Protein AF-A0A0D2Y5P4-F1 (afdb_monomer)

Secondary structure (DSSP, 8-state):
-------------TTT------SGGGTT--SSS----PPPTT-HHHHHHHHHHHHT--GGGGG--HHHHHHHHHHHHHTT-HHHHHHHHHHHTSTTGGGSSS--HHHHHHTT-HHHHHHHHHHHHHHT--HHHHHTT-SSTTHHHHHHHHHHHHHHHHTTT-------HHHHHH-SS-SSSPPTT-S-TTS---

Organism: Fusarium oxysporum (strain Fo5176) (NCBI:txid660025)

Sequence (194 aa):
METSQETECVTIIPDGDVVLVLGEAVRSFDGTEPVAIELPAEQPGAMIIALRALYGSDPECLTAEPRDIRDVSVLADKYDMVQRFRPMAAIWLGYPAATTSQPNHHAAYLFRIEKEFFEISKFFIRNDAPVLKYALGTPDEHLGPKLGMAIESVRLANFTNHVDIGLCLGFFSTAQDNFVERQPGCRFTTRHLW

Radius of gyration: 19.99 Å; Cα contacts (8 Å, |Δi|>4): 212; chains: 1; bounding box: 53×31×65 Å

Mean predicted aligned error: 11.69 Å

Solvent-accessible surface area (backbone atoms only — not comparable to full-atom values): 11843 Å² total; per-residue (Å²): 138,83,79,81,77,84,73,88,71,63,80,65,58,99,85,83,65,92,79,87,78,75,70,75,68,50,80,73,61,84,85,83,70,69,73,74,65,86,64,61,86,88,49,56,68,34,51,52,52,46,51,30,54,74,68,64,77,40,78,68,55,71,69,58,52,61,68,50,50,37,49,29,22,53,49,24,48,76,68,74,37,26,80,77,40,43,70,57,50,54,57,59,53,30,84,66,42,62,73,45,103,59,52,59,47,64,26,23,55,49,44,65,36,54,64,49,27,18,54,40,40,20,50,41,45,74,65,71,54,73,45,64,70,56,22,72,68,40,92,48,84,58,59,20,51,50,53,34,52,38,44,51,50,38,39,65,72,34,67,85,68,70,65,98,50,30,51,43,48,78,53,64,75,69,52,84,88,66,74,39,63,64,58,92,89,64,88,64,79,85,46,42,87,82

Nearest PDB structures (foldseek):
  8dwv-assembly1_E  TM=5.443E-01  e=2.644E+00  Homo sapiens

pLDDT: mean 73.42, std 18.48, range [28.62, 92.31]

Structure (mmCIF, N/CA/C/O backbone):
data_AF-A0A0D2Y5P4-F1
#
_entry.id   AF-A0A0D2Y5P4-F1
#
loop_
_atom_site.group_PDB
_atom_site.id
_atom_site.type_symbol
_atom_site.label_atom_id
_atom_site.label_alt_id
_atom_site.label_comp_id
_atom_site.label_asym_id
_atom_site.label_entity_id
_atom_site.label_seq_id
_atom_site.pdbx_PDB_ins_code
_atom_site.Cartn_x
_atom_site.Cartn_y
_atom_site.Cartn_z
_atom_site.occupancy
_atom_site.B_iso_or_equiv
_atom_site.auth_seq_id
_atom_site.auth_comp_id
_atom_site.auth_asym_id
_atom_site.auth_atom_id
_atom_site.pdbx_PDB_model_num
ATOM 1 N N . MET A 1 1 ? -0.759 -11.387 43.913 1.00 33.06 1 MET A N 1
ATOM 2 C CA . MET A 1 1 ? -0.453 -10.126 43.211 1.00 33.06 1 MET A CA 1
ATOM 3 C C . MET A 1 1 ? -1.012 -10.308 41.812 1.00 33.06 1 MET A C 1
ATOM 5 O O . MET A 1 1 ? -0.312 -10.784 40.933 1.00 33.06 1 MET A O 1
ATOM 9 N N . GLU A 1 2 ? -2.326 -10.135 41.686 1.00 29.69 2 GLU A N 1
ATOM 10 C CA . GLU A 1 2 ? -3.055 -10.322 40.431 1.00 29.69 2 GLU A CA 1
ATOM 11 C C . GLU A 1 2 ? -2.972 -9.017 39.647 1.00 29.69 2 GLU A C 1
ATOM 13 O O . GLU A 1 2 ? -3.378 -7.960 40.126 1.00 29.69 2 GLU A O 1
ATOM 18 N N . THR A 1 3 ? -2.358 -9.079 38.475 1.00 31.11 3 THR A N 1
ATOM 19 C CA . THR A 1 3 ? -2.313 -7.981 37.516 1.00 31.11 3 THR A CA 1
ATOM 20 C C . THR A 1 3 ? -3.625 -7.975 36.740 1.00 31.11 3 THR A C 1
ATOM 22 O O . THR A 1 3 ? -3.806 -8.808 35.853 1.00 31.11 3 THR A O 1
ATOM 25 N N . SER A 1 4 ? -4.539 -7.059 37.077 1.00 31.69 4 SER A N 1
ATOM 26 C CA . SER A 1 4 ? -5.688 -6.734 36.225 1.00 31.69 4 SER A CA 1
ATOM 27 C C . SER A 1 4 ? -5.180 -6.201 34.888 1.00 31.69 4 SER A C 1
ATOM 29 O O . SER A 1 4 ? -4.581 -5.130 34.836 1.00 31.69 4 SER A O 1
ATOM 31 N N . GLN A 1 5 ? -5.413 -6.952 33.812 1.00 31.53 5 GLN A N 1
ATOM 32 C CA . GLN A 1 5 ? -5.408 -6.402 32.461 1.00 31.53 5 GLN A CA 1
ATOM 33 C C . GLN A 1 5 ? -6.684 -5.575 32.303 1.00 31.53 5 GLN A C 1
ATOM 35 O O . GLN A 1 5 ? -7.783 -6.127 32.272 1.00 31.53 5 GLN A O 1
ATOM 40 N N . GLU A 1 6 ? -6.536 -4.254 32.239 1.00 28.62 6 GLU A N 1
ATOM 41 C CA . GLU A 1 6 ? -7.610 -3.354 31.829 1.00 28.62 6 GLU A CA 1
ATOM 42 C C . GLU A 1 6 ? -8.024 -3.714 30.399 1.00 28.62 6 GLU A C 1
ATOM 44 O O . GLU A 1 6 ? -7.279 -3.534 29.437 1.00 28.62 6 GLU A O 1
ATOM 49 N N . THR A 1 7 ? -9.206 -4.304 30.273 1.00 30.92 7 THR A N 1
ATOM 50 C CA . THR A 1 7 ? -9.893 -4.508 29.001 1.00 30.92 7 THR A CA 1
ATOM 51 C C . THR A 1 7 ? -10.576 -3.184 28.676 1.00 30.92 7 THR A C 1
ATOM 53 O O . THR A 1 7 ? -11.532 -2.806 29.351 1.00 30.92 7 THR A O 1
ATOM 56 N N . GLU A 1 8 ? -10.065 -2.437 27.695 1.00 34.03 8 GLU A N 1
ATOM 57 C CA . GLU A 1 8 ? -10.730 -1.223 27.203 1.00 34.03 8 GLU A CA 1
ATOM 58 C C . GLU A 1 8 ? -12.070 -1.616 26.562 1.00 34.03 8 GLU A C 1
ATOM 60 O O . GLU A 1 8 ? -12.143 -2.047 25.412 1.00 34.03 8 GLU A O 1
ATOM 65 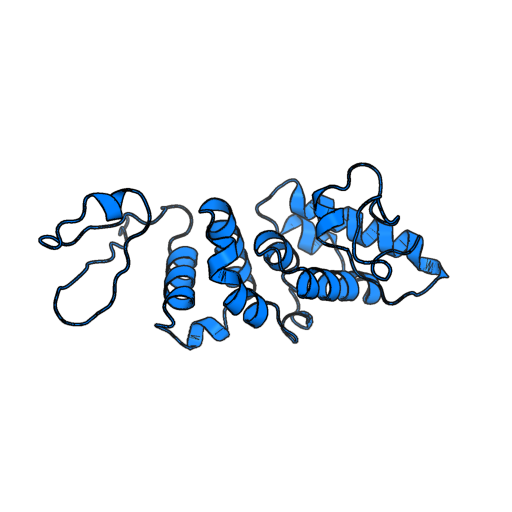N N . CYS A 1 9 ? -13.139 -1.522 27.352 1.00 33.66 9 CYS A N 1
ATOM 66 C CA . CYS A 1 9 ? -14.508 -1.781 26.935 1.00 33.66 9 CYS A CA 1
ATOM 67 C C . CYS A 1 9 ? -15.150 -0.465 26.479 1.00 33.66 9 CYS A C 1
ATOM 69 O O . CYS A 1 9 ? -15.216 0.502 27.241 1.00 33.66 9 CYS A O 1
ATOM 71 N N . VAL A 1 10 ? -15.632 -0.411 25.236 1.00 40.50 10 VAL A N 1
ATOM 72 C CA . VAL A 1 10 ? -16.361 0.756 24.722 1.00 40.50 10 VAL A CA 1
ATOM 73 C C . VAL A 1 10 ? -17.813 0.657 25.189 1.00 40.50 10 VAL A C 1
ATOM 75 O O . VAL A 1 10 ? -18.543 -0.242 24.780 1.00 40.50 10 VAL A O 1
ATOM 78 N N . THR A 1 11 ? -18.226 1.573 26.068 1.00 36.94 11 THR A N 1
ATOM 79 C CA . THR A 1 11 ? -19.591 1.624 26.621 1.00 36.94 11 THR A CA 1
ATOM 80 C C . THR A 1 11 ? -20.468 2.558 25.786 1.00 36.94 11 THR A C 1
ATOM 82 O O . THR A 1 11 ? -20.084 3.696 25.532 1.00 36.94 11 THR A O 1
ATOM 85 N N . ILE A 1 12 ? -21.651 2.091 25.376 1.00 50.59 12 ILE A N 1
ATOM 86 C CA . ILE A 1 12 ? -22.634 2.867 24.601 1.00 50.59 12 ILE A CA 1
ATOM 87 C C . ILE A 1 12 ? -23.630 3.515 25.574 1.00 50.59 12 ILE A C 1
ATOM 89 O O . ILE A 1 12 ? -24.266 2.802 26.350 1.00 50.59 12 ILE A O 1
ATOM 93 N N . ILE A 1 13 ? -23.784 4.843 25.539 1.00 34.16 13 ILE A N 1
ATOM 94 C CA . ILE A 1 13 ? -24.765 5.583 26.355 1.00 34.16 13 ILE A CA 1
ATOM 95 C C . ILE A 1 13 ? -25.854 6.156 25.429 1.00 34.16 13 ILE A C 1
ATOM 97 O O . ILE A 1 13 ? -25.504 6.698 24.381 1.00 34.16 13 ILE A O 1
ATOM 101 N N . PRO A 1 14 ? -27.155 6.092 25.780 1.00 34.41 14 PRO A N 1
ATOM 102 C CA . PRO A 1 14 ? -28.239 6.461 24.861 1.00 34.41 14 PRO A CA 1
ATOM 103 C C . PRO A 1 14 ? -28.388 7.956 24.513 1.00 34.41 14 PRO A C 1
ATOM 105 O O . PRO A 1 14 ? -29.263 8.275 23.718 1.00 34.41 14 PRO A O 1
ATOM 108 N N . ASP A 1 15 ? -27.569 8.869 25.047 1.00 34.66 15 ASP A N 1
ATOM 109 C CA . ASP A 1 15 ? -27.808 10.325 24.963 1.00 34.66 15 ASP A CA 1
ATOM 110 C C . ASP A 1 15 ? -26.642 11.131 24.351 1.00 34.66 15 ASP A C 1
ATOM 112 O O . ASP A 1 15 ? -26.205 12.143 24.897 1.00 34.66 15 ASP A O 1
ATOM 116 N N . GLY A 1 16 ? -26.178 10.737 23.158 1.00 33.38 16 GLY A N 1
ATOM 117 C CA . GLY A 1 16 ? -25.541 11.702 22.245 1.00 33.38 16 GLY A CA 1
ATOM 118 C C . GLY A 1 16 ? -24.162 11.376 21.678 1.00 33.38 16 GLY A C 1
ATOM 119 O O . GLY A 1 16 ? -23.671 12.189 20.903 1.00 33.38 16 GLY A O 1
ATOM 120 N N . ASP A 1 17 ? -23.582 10.207 21.952 1.00 33.81 17 ASP A N 1
ATOM 121 C CA . ASP A 1 17 ? -22.320 9.787 21.330 1.00 33.81 17 ASP A CA 1
ATOM 122 C C . ASP A 1 17 ? -22.484 8.492 20.521 1.00 33.81 17 ASP A C 1
ATOM 124 O O . ASP A 1 17 ? -23.100 7.514 20.945 1.00 33.81 17 ASP A O 1
ATOM 128 N N . VAL A 1 18 ? -21.962 8.520 19.295 1.00 35.53 18 VAL A N 1
ATOM 129 C CA . VAL A 1 18 ? -22.103 7.471 18.277 1.00 35.53 18 VAL A CA 1
ATOM 130 C C . VAL A 1 18 ? -21.301 6.224 18.656 1.00 35.53 18 VAL A C 1
ATOM 132 O O . VAL A 1 18 ? -20.085 6.301 18.803 1.00 35.53 18 VAL A O 1
ATOM 135 N N . VAL A 1 19 ? -21.945 5.049 18.660 1.00 37.72 19 VAL A N 1
ATOM 136 C CA . VAL A 1 19 ? -21.257 3.751 18.520 1.00 37.72 19 VAL A CA 1
ATOM 137 C C . VAL A 1 19 ? -21.988 2.887 17.494 1.00 37.72 19 VAL A C 1
ATOM 139 O O . VAL A 1 19 ? -23.193 2.656 17.591 1.00 37.72 19 VAL A O 1
ATOM 142 N N . LEU A 1 20 ? -21.246 2.429 16.482 1.00 43.84 20 LEU A N 1
ATOM 143 C CA . LEU A 1 20 ? -21.743 1.582 15.401 1.00 43.84 20 LEU A CA 1
ATOM 144 C C . LEU A 1 20 ? -21.392 0.109 15.600 1.00 43.84 20 LEU A C 1
ATOM 146 O O . LEU A 1 20 ? -20.279 -0.257 15.968 1.00 43.84 20 LEU A O 1
ATOM 150 N N . VAL A 1 21 ? -22.378 -0.718 15.264 1.00 40.25 21 VAL A N 1
ATOM 151 C CA . VAL A 1 21 ? -22.398 -2.172 15.398 1.00 40.25 21 VAL A CA 1
ATOM 152 C C . VAL A 1 21 ? -21.899 -2.821 14.090 1.00 40.25 21 VAL A C 1
ATOM 154 O O . VAL A 1 21 ? -22.312 -2.424 12.997 1.00 40.25 21 VAL A O 1
ATOM 157 N N . LEU A 1 22 ? -21.010 -3.819 14.178 1.00 36.28 22 LEU A N 1
ATOM 158 C CA . LEU A 1 22 ? -20.466 -4.586 13.041 1.00 36.28 22 LEU A CA 1
ATOM 159 C C . LEU A 1 22 ? -20.833 -6.080 13.161 1.00 36.28 22 LEU A C 1
ATOM 161 O O . LEU A 1 22 ? -20.706 -6.669 14.229 1.00 36.28 22 LEU A O 1
ATOM 165 N N . GLY A 1 23 ? -21.242 -6.708 12.049 1.00 44.50 23 GLY A N 1
ATOM 166 C CA . GLY A 1 23 ? -21.428 -8.167 11.936 1.00 44.50 23 GLY A CA 1
ATOM 167 C C . GLY A 1 23 ? -22.842 -8.702 12.224 1.00 44.50 23 GLY A C 1
ATOM 168 O O . GLY A 1 23 ? -23.829 -7.969 12.170 1.00 44.50 23 GLY A O 1
ATOM 169 N N . GLU A 1 24 ? -22.953 -10.011 12.494 1.00 37.91 24 GLU A N 1
ATOM 170 C CA . GLU A 1 24 ? -24.225 -10.690 12.823 1.00 37.91 24 GLU A CA 1
ATOM 171 C C . GLU A 1 24 ? -24.885 -10.154 14.102 1.00 37.91 24 GLU A C 1
ATOM 173 O O . GLU A 1 24 ? -26.110 -10.175 14.191 1.00 37.91 24 GLU A O 1
ATOM 178 N N . ALA A 1 25 ? -24.107 -9.576 15.023 1.00 43.56 25 ALA A N 1
ATOM 179 C CA . ALA A 1 25 ? -24.603 -8.937 16.244 1.00 43.56 25 ALA A CA 1
ATOM 180 C C . ALA A 1 25 ? -25.539 -7.737 15.974 1.00 43.56 25 ALA A C 1
ATOM 182 O O . ALA A 1 25 ? -26.402 -7.435 16.792 1.00 43.56 25 ALA A O 1
ATOM 183 N N . VAL A 1 26 ? -25.438 -7.095 14.798 1.00 44.38 26 VAL A N 1
ATOM 184 C CA . VAL A 1 26 ? -26.388 -6.056 14.341 1.00 44.38 26 VAL A CA 1
ATOM 185 C C . VAL A 1 26 ? -27.775 -6.645 14.095 1.00 44.38 26 VAL A C 1
ATOM 187 O O . VAL A 1 26 ? -28.785 -5.989 14.328 1.00 44.38 26 VAL A O 1
ATOM 190 N N . ARG A 1 27 ? -27.846 -7.878 13.576 1.00 43.62 27 ARG A N 1
ATOM 191 C CA . ARG A 1 27 ? -29.107 -8.462 13.094 1.00 43.62 27 ARG A CA 1
ATOM 192 C C . ARG A 1 27 ? -30.048 -8.856 14.230 1.00 43.62 27 ARG A C 1
ATOM 194 O O . ARG A 1 27 ? -31.231 -9.052 13.974 1.00 43.62 27 ARG A O 1
ATOM 201 N N . SER A 1 28 ? -29.530 -8.961 15.449 1.00 47.88 28 SER A N 1
ATOM 202 C CA . SER A 1 28 ? -30.272 -9.318 16.658 1.00 47.88 28 SER A CA 1
ATOM 203 C C . SER A 1 28 ? -30.428 -8.158 17.647 1.00 47.88 28 SER A C 1
ATOM 205 O O . SER A 1 28 ? -30.914 -8.388 18.748 1.00 47.88 28 SER A O 1
ATOM 207 N N . PHE A 1 29 ? -29.996 -6.939 17.299 1.00 56.75 29 PHE A N 1
ATOM 208 C CA . PHE A 1 29 ? -30.040 -5.797 18.210 1.00 56.75 29 PHE A CA 1
ATOM 209 C C . PHE A 1 29 ? -31.429 -5.141 18.226 1.00 56.75 29 PHE A C 1
ATOM 211 O O . PHE A 1 29 ? -31.896 -4.666 17.192 1.00 56.75 29 PHE A O 1
ATOM 218 N N . ASP A 1 30 ? -32.081 -5.101 19.392 1.00 59.94 30 ASP A N 1
ATOM 219 C CA . ASP A 1 30 ? -33.432 -4.542 19.573 1.00 59.94 30 ASP A CA 1
ATOM 220 C C . ASP A 1 30 ? -33.451 -3.106 20.136 1.00 59.94 30 ASP A C 1
ATOM 222 O O . ASP A 1 30 ? -34.521 -2.518 20.295 1.00 59.94 30 ASP A O 1
ATOM 226 N N . GLY A 1 31 ? -32.275 -2.521 20.395 1.00 57.25 31 GLY A N 1
ATOM 227 C CA . GLY A 1 31 ? -32.132 -1.138 20.847 1.00 57.25 31 GLY A CA 1
ATOM 228 C C . GLY A 1 31 ? -32.323 -0.905 22.347 1.00 57.25 31 GLY A C 1
ATOM 229 O O . GLY A 1 31 ? -32.330 0.255 22.752 1.00 57.25 31 GLY A O 1
ATOM 230 N N . THR A 1 32 ? -32.486 -1.949 23.169 1.00 56.88 32 THR A N 1
ATOM 231 C CA . THR A 1 32 ? -32.839 -1.779 24.593 1.00 56.88 32 THR A CA 1
ATOM 232 C C . THR A 1 32 ? -31.670 -1.821 25.578 1.00 56.88 32 THR A C 1
ATOM 234 O O . THR A 1 32 ? -31.768 -1.199 26.635 1.00 56.88 32 THR A O 1
ATOM 237 N N . GLU A 1 33 ? -30.544 -2.455 25.236 1.00 51.34 33 GLU A N 1
ATOM 238 C CA . GLU A 1 33 ? -29.367 -2.538 26.117 1.00 51.34 33 GLU A CA 1
ATOM 239 C C . GLU A 1 33 ? -28.050 -2.204 25.394 1.00 51.34 33 GLU A C 1
ATOM 241 O O . GLU A 1 33 ? -27.922 -2.464 24.201 1.00 51.34 33 GLU A O 1
ATOM 246 N N . PRO A 1 34 ? -27.035 -1.636 26.072 1.00 51.34 34 PRO A N 1
ATOM 247 C CA . PRO A 1 34 ? -25.720 -1.426 25.473 1.00 51.34 34 PRO A CA 1
ATOM 248 C C . PRO A 1 34 ? -25.088 -2.760 25.052 1.00 51.34 34 PRO A C 1
ATOM 250 O O . PRO A 1 34 ? -24.862 -3.638 25.883 1.00 51.34 34 PRO A O 1
ATOM 253 N N . VAL A 1 35 ? -24.745 -2.907 23.770 1.00 56.41 35 VAL A N 1
ATOM 254 C CA . VAL A 1 35 ? -23.952 -4.053 23.301 1.00 56.41 35 VAL A CA 1
ATOM 255 C C . VAL A 1 35 ? -22.478 -3.726 23.475 1.00 56.41 35 VAL A C 1
ATOM 257 O O . VAL A 1 35 ? -21.935 -2.875 22.772 1.00 56.41 35 VAL A O 1
ATOM 260 N N . ALA A 1 36 ? -21.825 -4.424 24.400 1.00 54.56 36 ALA A N 1
ATOM 261 C CA . ALA A 1 36 ? -20.374 -4.436 24.479 1.00 54.56 36 ALA A CA 1
ATOM 262 C C . ALA A 1 36 ? -19.826 -5.257 23.304 1.00 54.56 36 ALA A C 1
ATOM 264 O O . ALA A 1 36 ? -20.102 -6.451 23.180 1.00 54.56 36 ALA A O 1
ATOM 265 N N . ILE A 1 37 ? -19.067 -4.607 22.423 1.00 55.72 37 ILE A N 1
ATOM 266 C CA . ILE A 1 37 ? -18.317 -5.287 21.368 1.00 55.72 37 ILE A CA 1
ATOM 267 C C . ILE A 1 37 ? -16.897 -5.461 21.887 1.00 55.72 37 ILE A C 1
ATOM 269 O O . ILE A 1 37 ? -16.182 -4.479 22.089 1.00 55.72 37 ILE A O 1
ATOM 273 N N . GLU A 1 38 ? -16.489 -6.708 22.105 1.00 57.41 38 GLU A N 1
ATOM 274 C CA . GLU A 1 38 ? -15.105 -7.004 22.455 1.00 57.41 38 GLU A CA 1
ATOM 275 C C . GLU A 1 38 ? -14.202 -6.683 21.265 1.00 57.41 38 GLU A C 1
ATOM 277 O O . GLU A 1 38 ? -14.359 -7.222 20.164 1.00 57.41 38 GLU A O 1
ATOM 282 N N . LEU A 1 39 ? -13.254 -5.770 21.480 1.00 60.88 39 LEU A N 1
ATOM 283 C CA . LEU A 1 39 ? -12.242 -5.488 20.479 1.00 60.88 39 LEU A CA 1
ATOM 284 C C . LEU A 1 39 ? -11.234 -6.644 20.425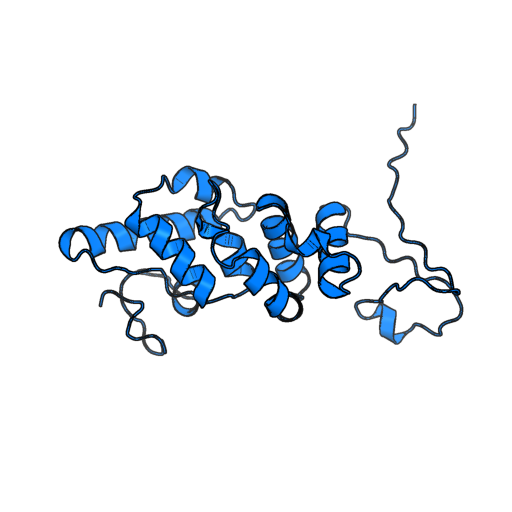 1.00 60.88 39 LEU A C 1
ATOM 286 O O . LEU A 1 39 ? -10.946 -7.270 21.448 1.00 60.88 39 LEU A O 1
ATOM 290 N N . PRO A 1 40 ? -10.644 -6.923 19.253 1.00 61.53 40 PRO A N 1
ATOM 291 C CA . PRO A 1 40 ? -9.623 -7.952 19.140 1.00 61.53 40 PRO A CA 1
ATOM 292 C C . PRO A 1 40 ? -8.434 -7.612 20.045 1.00 61.53 40 PRO A C 1
ATOM 294 O O . PRO A 1 40 ? -7.791 -6.577 19.856 1.00 61.53 40 PRO A O 1
ATOM 297 N N . ALA A 1 41 ? -8.111 -8.505 20.986 1.00 59.06 41 ALA A N 1
ATOM 298 C CA . ALA A 1 41 ? -7.056 -8.298 21.985 1.00 59.06 41 ALA A CA 1
ATOM 299 C C . ALA A 1 41 ? -5.668 -8.002 21.381 1.00 59.06 41 ALA A C 1
ATOM 301 O O . ALA A 1 41 ? -4.804 -7.435 22.044 1.00 59.06 41 ALA A O 1
ATOM 302 N N . GLU A 1 42 ? -5.446 -8.380 20.121 1.00 62.47 42 GLU A N 1
ATOM 303 C CA . GLU A 1 42 ? -4.153 -8.267 19.447 1.00 62.47 42 GLU A CA 1
ATOM 304 C C . GLU A 1 42 ? -3.768 -6.818 19.095 1.00 62.47 42 GLU A C 1
ATOM 306 O O . GLU A 1 42 ? -2.579 -6.504 19.106 1.00 62.47 42 GLU A O 1
ATOM 311 N N . GLN A 1 43 ? -4.728 -5.939 18.756 1.00 68.94 43 GLN A N 1
ATOM 312 C CA . GLN A 1 43 ? -4.440 -4.575 18.265 1.00 68.94 43 GLN A CA 1
ATOM 313 C C . GLN A 1 43 ? -5.556 -3.552 18.591 1.00 68.94 43 GLN A C 1
ATOM 315 O O . GLN A 1 43 ? -6.177 -3.001 17.673 1.00 68.94 43 GLN A O 1
ATOM 320 N N . PRO A 1 44 ? -5.814 -3.244 19.877 1.00 73.00 44 PRO A N 1
ATOM 321 C CA . PRO A 1 44 ? -6.866 -2.298 20.267 1.00 73.00 44 PRO A CA 1
ATOM 322 C C . PRO A 1 44 ? -6.645 -0.891 19.685 1.00 73.00 44 PRO A C 1
ATOM 324 O O . PRO A 1 44 ? -7.578 -0.289 19.157 1.00 73.00 44 PRO A O 1
ATOM 327 N N . GLY A 1 45 ? -5.400 -0.400 19.660 1.00 80.62 45 GLY A N 1
ATOM 328 C CA . GLY A 1 45 ? -5.074 0.922 19.107 1.00 80.62 45 GLY A CA 1
ATOM 329 C C . GLY A 1 45 ? -5.408 1.067 17.617 1.00 80.62 45 GLY A C 1
ATOM 330 O O . GLY A 1 45 ? -6.030 2.049 17.216 1.00 80.62 45 GLY A O 1
ATOM 331 N N . ALA A 1 46 ? -5.080 0.062 16.798 1.00 82.75 46 ALA A N 1
ATOM 332 C CA . ALA A 1 46 ? -5.412 0.075 15.372 1.00 82.75 46 ALA A CA 1
ATOM 333 C C . ALA A 1 46 ? -6.930 0.073 15.147 1.00 82.75 46 ALA A C 1
ATOM 335 O O . ALA A 1 46 ? -7.423 0.750 14.248 1.00 82.75 46 ALA A O 1
ATOM 336 N N . MET A 1 47 ? -7.685 -0.643 15.986 1.00 82.88 47 MET A N 1
ATOM 337 C CA . MET A 1 47 ? -9.145 -0.655 15.917 1.00 82.88 47 MET A CA 1
ATOM 338 C C . MET A 1 47 ? -9.747 0.709 16.269 1.00 82.88 47 MET A C 1
ATOM 340 O O . MET A 1 47 ? -10.655 1.174 15.586 1.00 82.88 47 MET A O 1
ATOM 344 N N . ILE A 1 48 ? -9.217 1.391 17.285 1.00 82.12 48 ILE A N 1
ATOM 345 C CA . ILE A 1 48 ? -9.666 2.741 17.649 1.00 82.12 48 ILE A CA 1
ATOM 346 C C . ILE A 1 48 ? -9.438 3.712 16.485 1.00 82.12 48 ILE A C 1
ATOM 348 O O . ILE A 1 48 ? -10.361 4.428 16.095 1.00 82.12 48 ILE A O 1
ATOM 352 N N . ILE A 1 49 ? -8.245 3.704 15.883 1.00 84.12 49 ILE A N 1
ATOM 353 C CA . ILE A 1 49 ? -7.926 4.559 14.728 1.00 84.12 49 ILE A CA 1
ATOM 354 C C . ILE A 1 49 ? -8.833 4.214 13.541 1.00 84.12 49 ILE A C 1
ATOM 356 O O . ILE A 1 49 ? -9.373 5.110 12.894 1.00 84.12 49 ILE A O 1
ATOM 360 N N . ALA A 1 50 ? -9.061 2.924 13.288 1.00 85.50 50 ALA A N 1
ATOM 361 C CA . ALA A 1 50 ? -9.966 2.446 12.250 1.00 85.50 50 ALA A CA 1
ATOM 362 C C . ALA A 1 50 ? -11.392 3.001 12.432 1.00 85.50 50 ALA A C 1
ATOM 364 O O . ALA A 1 50 ? -11.971 3.542 11.489 1.00 85.50 50 ALA A O 1
ATOM 365 N N . LEU A 1 51 ? -11.947 2.915 13.642 1.00 82.00 51 LEU A N 1
ATOM 366 C CA . LEU A 1 51 ? -13.287 3.416 13.953 1.00 82.00 51 LEU A CA 1
ATOM 367 C C . LEU A 1 51 ? -13.370 4.937 13.803 1.00 82.00 51 LEU A C 1
ATOM 369 O O . LEU A 1 51 ? -14.272 5.438 13.129 1.00 82.00 51 LEU A O 1
ATOM 373 N N . ARG A 1 52 ? -12.403 5.671 14.361 1.00 83.38 52 ARG A N 1
ATOM 374 C CA . ARG A 1 52 ? -12.360 7.135 14.253 1.00 83.38 52 ARG A CA 1
ATOM 375 C C . ARG A 1 52 ? -12.278 7.602 12.801 1.00 83.38 52 ARG A C 1
ATOM 377 O O . ARG A 1 52 ? -13.003 8.512 12.401 1.00 83.38 52 ARG A O 1
ATOM 384 N N . ALA A 1 53 ? -11.455 6.932 11.998 1.00 83.12 53 ALA A N 1
ATOM 385 C CA . ALA A 1 53 ? -11.299 7.217 10.580 1.00 83.12 53 ALA A CA 1
ATOM 386 C C . ALA A 1 53 ? -12.573 6.936 9.766 1.00 83.12 53 ALA A C 1
ATOM 388 O O . ALA A 1 53 ? -12.914 7.716 8.878 1.00 83.12 53 ALA A O 1
ATOM 389 N N . LEU A 1 54 ? -13.288 5.842 10.055 1.00 81.88 54 LEU A N 1
ATOM 390 C CA . LEU A 1 54 ? -14.515 5.476 9.337 1.00 81.88 54 LEU A CA 1
ATOM 391 C C . LEU A 1 54 ? -15.693 6.394 9.655 1.00 81.88 54 LEU A C 1
ATOM 393 O O . LEU A 1 54 ? -16.496 6.683 8.769 1.00 81.88 54 LEU A O 1
ATOM 397 N N . TYR A 1 55 ? -15.804 6.830 10.907 1.00 79.00 55 TYR A N 1
ATOM 398 C CA . TYR A 1 55 ? -16.933 7.637 11.366 1.00 79.00 55 TYR A CA 1
ATOM 399 C C . TYR A 1 55 ? -16.642 9.135 11.391 1.00 79.00 55 TYR A C 1
ATOM 401 O O . TYR A 1 55 ? -17.533 9.920 11.702 1.00 79.00 55 TYR A O 1
ATOM 409 N N . GLY A 1 56 ? -15.424 9.539 11.017 1.00 69.00 56 GLY A N 1
ATOM 410 C CA . GLY A 1 56 ? -15.027 10.943 10.949 1.00 69.00 56 GLY A CA 1
ATOM 411 C C . GLY A 1 56 ? -15.120 11.649 12.299 1.00 69.00 56 GLY A C 1
ATOM 412 O O . GLY A 1 56 ? -15.280 12.866 12.340 1.00 69.00 56 GLY A O 1
ATOM 413 N N . SER A 1 57 ? -15.051 10.892 13.396 1.00 64.00 57 SER A N 1
ATOM 414 C CA . SER A 1 57 ? -15.201 11.425 14.751 1.00 64.00 57 SER A CA 1
ATOM 415 C C . SER A 1 57 ? -13.968 12.205 15.210 1.00 64.00 57 SER A C 1
ATOM 417 O O . SER A 1 57 ? -14.015 12.848 16.252 1.00 64.00 57 SER A O 1
ATOM 419 N N . ASP A 1 58 ? -12.864 12.125 14.461 1.00 69.88 58 ASP A N 1
ATOM 420 C CA . ASP A 1 58 ? -11.583 12.721 14.824 1.00 69.88 58 ASP A CA 1
ATOM 421 C C . ASP A 1 58 ? -10.800 13.196 13.577 1.00 69.88 58 ASP A C 1
ATOM 423 O O . ASP A 1 58 ? -10.332 12.366 12.787 1.00 69.88 58 ASP A O 1
ATOM 427 N N . PRO A 1 59 ? -10.632 14.518 13.377 1.00 69.62 59 PRO A N 1
ATOM 428 C CA . PRO A 1 59 ? -9.807 15.074 12.304 1.00 69.62 59 PRO A CA 1
ATOM 429 C C . PRO A 1 59 ? -8.330 14.660 12.371 1.00 69.62 59 PRO A C 1
ATOM 431 O O . PRO A 1 59 ? -7.673 14.629 11.329 1.00 69.62 59 PRO A O 1
ATOM 434 N N . GLU A 1 60 ? -7.802 14.312 13.551 1.00 72.38 60 GLU A N 1
ATOM 435 C CA . GLU A 1 60 ? -6.407 13.874 13.722 1.00 72.38 60 GLU A CA 1
ATOM 436 C C . GLU A 1 60 ? -6.129 12.551 13.002 1.00 72.38 60 GLU A C 1
ATOM 438 O O . GLU A 1 60 ? -4.992 12.262 12.624 1.00 72.38 60 GLU A O 1
ATOM 443 N N . CYS A 1 61 ? -7.177 11.777 12.698 1.00 73.25 61 CYS A N 1
ATOM 444 C CA . CYS A 1 61 ? -7.042 10.573 11.890 1.00 73.25 61 CYS A CA 1
ATOM 445 C C . CYS A 1 61 ? -6.502 10.861 10.491 1.00 73.25 61 CYS A C 1
ATOM 447 O O . CYS A 1 61 ? -5.944 9.956 9.888 1.00 73.25 61 CYS A O 1
ATOM 449 N N . LEU A 1 62 ? -6.601 12.086 9.964 1.00 74.62 62 LEU A N 1
ATOM 450 C CA . LEU A 1 62 ? -6.019 12.444 8.664 1.00 74.62 62 LEU A CA 1
ATOM 451 C C . LEU A 1 62 ? -4.483 12.436 8.673 1.00 74.62 62 LEU A C 1
ATOM 453 O O . LEU A 1 62 ? -3.869 12.294 7.617 1.00 74.62 62 LEU A O 1
ATOM 457 N N . THR A 1 63 ? -3.868 12.568 9.848 1.00 76.75 63 THR A N 1
ATOM 458 C CA . THR A 1 63 ? -2.414 12.651 10.041 1.00 76.75 63 THR A CA 1
ATOM 459 C C . THR A 1 63 ? -1.848 11.420 10.746 1.00 76.75 63 THR A C 1
ATOM 461 O O . THR A 1 63 ? -0.837 11.521 11.433 1.00 76.75 63 THR A O 1
ATOM 464 N N . ALA A 1 64 ? -2.502 10.263 10.594 1.00 80.62 64 ALA A N 1
ATOM 465 C CA . ALA A 1 64 ? -2.050 9.007 11.184 1.00 80.62 64 ALA A CA 1
ATOM 466 C C . ALA A 1 64 ? -0.593 8.687 10.801 1.00 80.62 64 ALA A C 1
ATOM 468 O O . ALA A 1 64 ? -0.176 8.867 9.652 1.00 80.62 64 ALA A O 1
ATOM 469 N N . GLU A 1 65 ? 0.178 8.184 11.764 1.00 83.00 65 GLU A N 1
ATOM 470 C CA . GLU A 1 65 ? 1.575 7.822 11.542 1.00 83.00 65 GLU A CA 1
ATOM 471 C C . GLU A 1 65 ? 1.685 6.616 10.593 1.00 83.00 65 GLU A C 1
ATOM 473 O O . GLU A 1 65 ? 0.788 5.764 10.548 1.00 83.00 65 GLU A O 1
ATOM 478 N N . PRO A 1 66 ? 2.804 6.454 9.861 1.00 81.25 66 PRO A N 1
ATOM 479 C CA . PRO A 1 66 ? 2.968 5.338 8.937 1.00 81.25 66 PRO A CA 1
ATOM 480 C C . PRO A 1 66 ? 2.741 3.963 9.581 1.00 81.25 66 PRO A C 1
ATOM 482 O O . PRO A 1 66 ? 2.136 3.079 8.972 1.00 81.25 66 PRO A O 1
ATOM 48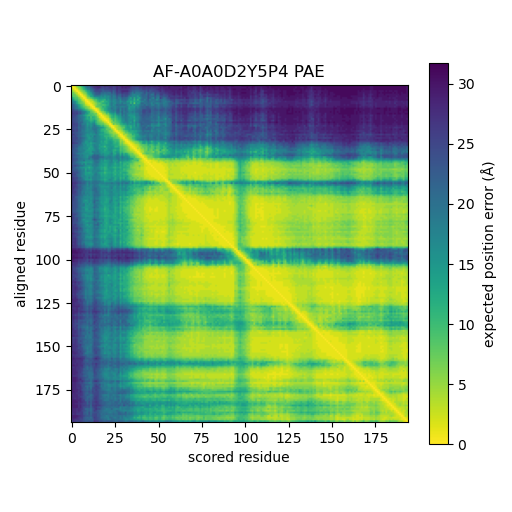5 N N . ARG A 1 67 ? 3.178 3.787 10.830 1.00 81.69 67 ARG A N 1
ATOM 486 C CA . ARG A 1 67 ? 2.950 2.550 11.581 1.00 81.69 67 ARG A CA 1
ATOM 487 C C . ARG A 1 67 ? 1.458 2.276 11.782 1.00 81.69 67 ARG A C 1
ATOM 489 O O . ARG A 1 67 ? 1.019 1.158 11.529 1.00 81.69 67 ARG A O 1
ATOM 496 N N . ASP A 1 68 ? 0.697 3.291 12.170 1.00 85.12 68 ASP A N 1
ATOM 497 C CA . ASP A 1 68 ? -0.734 3.168 12.434 1.00 85.12 68 ASP A CA 1
ATOM 498 C C . ASP A 1 68 ? -1.505 2.876 11.150 1.00 85.12 68 ASP A C 1
ATOM 500 O O . ASP A 1 68 ? -2.335 1.974 11.116 1.00 85.12 68 ASP A O 1
ATOM 504 N N . ILE A 1 69 ? -1.162 3.556 10.051 1.00 87.69 69 ILE A N 1
ATOM 505 C CA . ILE A 1 69 ? -1.741 3.292 8.726 1.00 87.69 69 ILE A CA 1
ATOM 506 C C . ILE A 1 69 ? -1.519 1.827 8.322 1.00 87.69 69 ILE A C 1
ATOM 508 O O . ILE A 1 69 ? -2.422 1.181 7.784 1.00 87.69 69 ILE A O 1
ATOM 512 N N . ARG A 1 70 ? -0.322 1.283 8.577 1.00 86.00 70 ARG A N 1
ATOM 513 C CA . ARG A 1 70 ? -0.015 -0.126 8.306 1.00 86.00 70 ARG A CA 1
ATOM 514 C C . ARG A 1 70 ? -0.856 -1.049 9.184 1.00 86.00 70 ARG A C 1
ATOM 516 O O . ARG A 1 70 ? -1.457 -1.980 8.653 1.00 86.00 70 ARG A O 1
ATOM 523 N N . ASP A 1 71 ? -0.921 -0.802 10.484 1.00 86.31 71 ASP A N 1
ATOM 524 C CA . ASP A 1 71 ? -1.637 -1.674 11.417 1.00 86.31 71 ASP A CA 1
ATOM 525 C C . ASP A 1 71 ? -3.161 -1.645 11.128 1.00 86.31 71 ASP A C 1
ATOM 527 O O . ASP A 1 71 ? -3.797 -2.696 11.025 1.00 86.31 71 ASP A O 1
ATOM 531 N N . VAL A 1 72 ? -3.726 -0.472 10.805 1.00 88.56 72 VAL A N 1
ATOM 532 C CA . VAL A 1 72 ? -5.108 -0.330 10.306 1.00 88.56 72 VAL A CA 1
ATOM 533 C C . VAL A 1 72 ? -5.314 -1.077 8.987 1.00 88.56 72 VAL A C 1
ATOM 535 O O . VAL A 1 72 ? -6.364 -1.683 8.797 1.00 88.56 72 VAL A O 1
ATOM 538 N N . SER A 1 73 ? -4.340 -1.080 8.072 1.00 89.12 73 SER A N 1
ATOM 539 C CA . SER A 1 73 ? -4.466 -1.811 6.803 1.00 89.12 73 SER A CA 1
ATOM 540 C C . SER A 1 73 ? -4.532 -3.330 6.989 1.00 89.12 73 SER A C 1
ATOM 542 O O . SER A 1 73 ? -5.316 -3.991 6.310 1.00 89.12 73 SER A O 1
ATOM 544 N N . VAL A 1 74 ? -3.773 -3.876 7.948 1.00 87.19 74 VAL A N 1
ATOM 545 C CA . VAL A 1 74 ? -3.817 -5.301 8.320 1.00 87.19 74 VAL A CA 1
ATOM 546 C C . VAL A 1 74 ? -5.171 -5.643 8.928 1.00 87.19 74 VAL A C 1
ATOM 548 O O . VAL A 1 74 ? -5.791 -6.634 8.550 1.00 87.19 74 VAL A O 1
ATOM 551 N N . LEU A 1 75 ? -5.661 -4.796 9.835 1.00 87.06 75 LEU A N 1
ATOM 552 C CA . LEU A 1 75 ? -6.978 -4.949 10.441 1.00 87.06 75 LEU A CA 1
ATOM 553 C C . LEU A 1 75 ? -8.084 -4.887 9.378 1.00 87.06 75 LEU A C 1
ATOM 555 O O . LEU A 1 75 ? -8.970 -5.739 9.348 1.00 87.06 75 LEU A O 1
ATOM 559 N N . ALA A 1 76 ? -8.025 -3.907 8.479 1.00 88.19 76 ALA A N 1
ATOM 560 C CA . ALA A 1 76 ? -9.017 -3.733 7.429 1.00 88.19 76 ALA A CA 1
ATOM 561 C C . ALA A 1 76 ? -9.062 -4.925 6.466 1.00 88.19 76 ALA A C 1
ATOM 563 O O . ALA A 1 76 ? -10.151 -5.299 6.041 1.00 88.19 76 ALA A O 1
ATOM 564 N N . ASP A 1 77 ? -7.920 -5.531 6.135 1.00 87.19 77 ASP A N 1
ATOM 565 C CA . ASP A 1 77 ? -7.875 -6.759 5.335 1.00 87.19 77 ASP A CA 1
ATOM 566 C C . ASP A 1 77 ? -8.426 -7.964 6.118 1.00 87.19 77 ASP A C 1
ATOM 568 O O . ASP A 1 77 ? -9.331 -8.644 5.634 1.00 87.19 77 ASP A O 1
ATOM 572 N N . LYS A 1 78 ? -7.997 -8.149 7.377 1.00 84.38 78 LYS A N 1
ATOM 573 C CA . LYS A 1 78 ? -8.451 -9.237 8.267 1.00 84.38 78 LYS A CA 1
ATOM 574 C C . LYS A 1 78 ? -9.970 -9.262 8.467 1.00 84.38 78 LYS A C 1
ATOM 576 O O . LYS A 1 78 ? -10.557 -10.339 8.520 1.00 84.38 78 LYS A O 1
ATOM 581 N N . TYR A 1 79 ? -10.601 -8.095 8.592 1.00 83.56 79 TYR A N 1
ATOM 582 C CA . TYR A 1 79 ? -12.041 -7.960 8.850 1.00 83.56 79 TYR A CA 1
ATOM 583 C C . TYR A 1 79 ? -12.865 -7.587 7.606 1.00 83.56 79 TYR A C 1
ATOM 585 O O . TYR A 1 79 ? -14.007 -7.153 7.746 1.00 83.56 79 TYR A O 1
ATOM 593 N N . ASP A 1 80 ? -12.303 -7.721 6.399 1.00 83.00 80 ASP A N 1
ATOM 594 C CA . ASP A 1 80 ? -12.969 -7.402 5.123 1.00 83.00 80 ASP A CA 1
ATOM 595 C C . ASP A 1 80 ? -13.571 -5.976 5.066 1.00 83.00 80 ASP A C 1
ATOM 597 O O . ASP A 1 80 ? -14.641 -5.704 4.518 1.00 83.00 80 ASP A O 1
ATOM 601 N N . MET A 1 81 ? -12.859 -5.013 5.652 1.00 87.44 81 MET A N 1
ATOM 602 C CA . MET A 1 81 ? -13.228 -3.594 5.683 1.00 87.44 81 MET A CA 1
ATOM 603 C C . MET A 1 81 ? -12.487 -2.746 4.644 1.00 87.44 81 MET A C 1
ATOM 605 O O . MET A 1 81 ? -12.766 -1.552 4.528 1.00 87.44 81 MET A O 1
ATOM 609 N N . VAL A 1 82 ? -11.585 -3.333 3.850 1.00 89.25 82 VAL A N 1
ATOM 610 C CA . VAL A 1 82 ? -10.744 -2.634 2.856 1.00 89.25 82 VAL A CA 1
ATOM 611 C C . VAL A 1 82 ? -11.525 -1.630 2.000 1.00 89.25 82 VAL A C 1
ATOM 613 O O . VAL A 1 82 ? -11.087 -0.495 1.814 1.00 89.25 82 VAL A O 1
ATOM 616 N N . GLN A 1 83 ? -12.709 -2.009 1.506 1.00 88.00 83 GLN A N 1
ATOM 617 C CA . GLN A 1 83 ? -13.522 -1.127 0.658 1.00 88.00 83 GLN A CA 1
ATOM 618 C C . GLN A 1 83 ? -13.979 0.144 1.380 1.00 88.00 83 GLN A C 1
ATOM 620 O O . GLN A 1 83 ? -14.034 1.206 0.762 1.00 88.00 83 GLN A O 1
ATOM 625 N N . ARG A 1 84 ? -14.275 0.056 2.680 1.00 88.00 84 ARG A N 1
ATOM 626 C CA . ARG A 1 84 ? -14.727 1.197 3.489 1.00 88.00 84 ARG A CA 1
ATOM 627 C C . ARG A 1 84 ? -13.600 2.194 3.739 1.00 88.00 84 ARG A C 1
ATOM 629 O O . ARG A 1 84 ? -13.846 3.392 3.805 1.00 88.00 84 ARG A O 1
ATOM 636 N N . PHE A 1 85 ? -12.364 1.703 3.802 1.00 89.38 85 PHE A N 1
ATOM 637 C CA . PHE A 1 85 ? -11.181 2.531 4.004 1.00 89.38 85 PHE A CA 1
ATOM 638 C C . PHE A 1 85 ? -10.657 3.197 2.738 1.00 89.38 85 PHE A C 1
ATOM 640 O O . PHE A 1 85 ? -9.800 4.062 2.855 1.00 89.38 85 PHE A O 1
ATOM 647 N N . ARG A 1 86 ? -11.151 2.867 1.538 1.00 88.06 86 ARG A N 1
ATOM 648 C CA . ARG A 1 86 ? -10.611 3.418 0.280 1.00 88.06 86 ARG A CA 1
ATOM 649 C C . ARG A 1 86 ? -10.431 4.943 0.260 1.00 88.06 86 ARG A C 1
ATOM 651 O O . ARG A 1 86 ? -9.352 5.373 -0.150 1.00 88.06 86 ARG A O 1
ATOM 658 N N . PRO A 1 87 ? -11.413 5.764 0.688 1.00 85.69 87 PRO A N 1
ATOM 659 C CA . PRO A 1 87 ? -11.244 7.216 0.709 1.00 85.69 87 PRO A CA 1
ATOM 660 C C . PRO A 1 87 ? -10.122 7.647 1.656 1.00 85.69 87 PRO A C 1
ATOM 662 O O . PRO A 1 87 ? -9.275 8.454 1.287 1.00 85.69 87 PRO A O 1
ATOM 665 N N . MET A 1 88 ? -10.084 7.058 2.852 1.00 87.31 88 MET A N 1
ATOM 666 C CA . MET A 1 88 ? -9.096 7.397 3.869 1.00 87.31 88 MET A CA 1
ATOM 667 C C . MET A 1 88 ? -7.694 6.909 3.491 1.00 87.31 88 MET A C 1
ATOM 669 O O . MET A 1 88 ? -6.726 7.651 3.592 1.00 87.31 88 MET A O 1
ATOM 673 N N . ALA A 1 89 ? -7.582 5.696 2.954 1.00 89.12 89 ALA A N 1
ATOM 674 C CA . ALA A 1 89 ? -6.336 5.139 2.451 1.00 89.12 89 ALA A CA 1
ATOM 675 C C . ALA A 1 89 ? -5.739 5.998 1.327 1.00 89.12 89 ALA A C 1
ATOM 677 O O . ALA A 1 89 ? -4.528 6.182 1.286 1.00 89.12 89 ALA A O 1
ATOM 678 N N . ALA A 1 90 ? -6.565 6.572 0.445 1.00 86.25 90 ALA A N 1
ATOM 679 C CA . ALA A 1 90 ? -6.087 7.501 -0.580 1.00 86.25 90 ALA A CA 1
ATOM 680 C C . ALA A 1 90 ? -5.507 8.799 0.016 1.00 86.25 90 ALA A C 1
ATOM 682 O O . ALA A 1 90 ? -4.570 9.357 -0.551 1.00 86.25 90 ALA A O 1
ATOM 683 N N . ILE A 1 91 ? -6.033 9.263 1.155 1.00 85.00 91 ILE A N 1
ATOM 684 C CA . ILE A 1 91 ? -5.500 10.419 1.889 1.00 85.00 91 ILE A CA 1
ATOM 685 C C . ILE A 1 91 ? -4.185 10.038 2.577 1.00 85.00 91 ILE A C 1
ATOM 687 O O . ILE A 1 91 ? -3.163 10.672 2.333 1.00 85.00 91 ILE A O 1
ATOM 691 N N . TRP A 1 92 ? -4.190 8.964 3.369 1.00 86.75 92 TRP A N 1
ATOM 692 C CA . TRP A 1 92 ? -3.027 8.477 4.119 1.00 86.75 92 TRP A CA 1
ATOM 693 C C . TRP A 1 92 ? -1.825 8.128 3.250 1.00 86.75 92 TRP A C 1
ATOM 695 O O . TRP A 1 92 ? -0.683 8.354 3.637 1.00 86.75 92 TRP A O 1
ATOM 705 N N . LEU A 1 93 ? -2.079 7.541 2.083 1.00 85.88 93 LEU A N 1
ATOM 706 C CA . LEU A 1 93 ? -1.041 7.104 1.152 1.00 85.88 9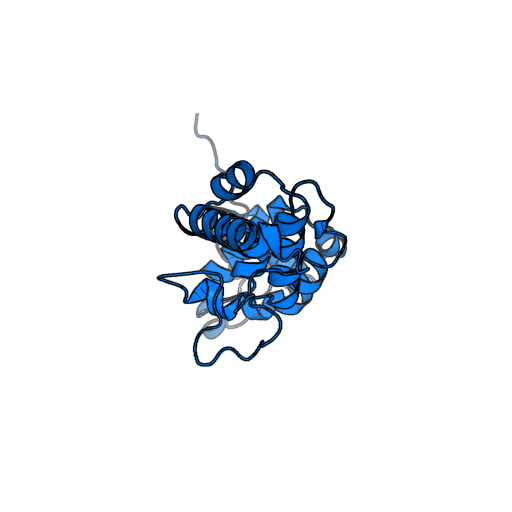3 LEU A CA 1
ATOM 707 C C . LEU A 1 93 ? -0.745 8.157 0.078 1.00 85.88 93 LEU A C 1
ATOM 709 O O . LEU A 1 93 ? 0.176 7.982 -0.723 1.00 85.88 93 LEU A O 1
ATOM 713 N N . GLY A 1 94 ? -1.524 9.240 0.056 1.00 77.56 94 GLY A N 1
ATOM 714 C CA . GLY A 1 94 ? -1.341 10.366 -0.841 1.00 77.56 94 GLY A CA 1
ATOM 715 C C . GLY A 1 94 ? -0.009 11.077 -0.600 1.00 77.56 94 GLY A C 1
ATOM 716 O O . GLY A 1 94 ? 0.546 11.108 0.497 1.00 77.56 94 GLY A O 1
ATOM 717 N N . TYR A 1 95 ? 0.543 11.664 -1.656 1.00 58.44 95 TYR A N 1
ATOM 718 C CA . TYR A 1 95 ? 1.802 12.405 -1.584 1.00 58.44 95 TYR A CA 1
ATOM 719 C C . TYR A 1 95 ? 1.640 13.672 -0.708 1.00 58.44 95 TYR A C 1
ATOM 721 O O . TYR A 1 95 ? 0.674 14.405 -0.929 1.00 58.44 95 TYR A O 1
ATOM 729 N N . PRO A 1 96 ? 2.550 13.957 0.255 1.00 52.78 96 PRO A N 1
ATOM 730 C CA . PRO A 1 96 ? 3.936 13.496 0.334 1.00 52.78 96 PRO A CA 1
ATOM 731 C C . PRO A 1 96 ? 4.185 12.369 1.355 1.00 52.78 96 PRO A C 1
ATOM 733 O O . PRO A 1 96 ? 5.314 12.204 1.804 1.00 52.78 96 PRO A O 1
ATOM 736 N N . ALA A 1 97 ? 3.204 11.525 1.697 1.00 50.41 97 ALA A N 1
ATOM 737 C CA . ALA A 1 97 ? 3.467 10.350 2.545 1.00 50.41 97 ALA A CA 1
ATOM 738 C C . ALA A 1 97 ? 4.560 9.421 1.956 1.00 50.41 97 ALA A C 1
ATOM 740 O O . ALA A 1 97 ? 5.269 8.735 2.694 1.00 50.41 97 ALA A O 1
ATOM 741 N N . ALA A 1 98 ? 4.775 9.477 0.632 1.00 48.47 98 ALA A N 1
ATOM 742 C CA . ALA A 1 98 ? 5.865 8.807 -0.083 1.00 48.47 98 ALA A CA 1
ATOM 743 C C . ALA A 1 98 ? 7.262 9.459 0.072 1.00 48.47 98 ALA A C 1
ATOM 745 O O . ALA A 1 98 ? 8.241 8.886 -0.394 1.00 48.47 98 ALA A O 1
ATOM 746 N N . THR A 1 99 ? 7.378 10.631 0.712 1.00 44.22 99 THR A N 1
ATOM 747 C CA . THR A 1 99 ? 8.664 11.277 1.057 1.00 44.22 99 THR A CA 1
ATOM 748 C C . THR A 1 99 ? 9.061 11.071 2.514 1.00 44.22 99 THR A C 1
ATOM 750 O O . THR A 1 99 ? 10.086 11.592 2.954 1.00 44.22 99 THR A O 1
ATOM 753 N N . THR A 1 100 ? 8.247 10.356 3.292 1.00 49.91 100 THR A N 1
ATOM 754 C CA . THR A 1 100 ? 8.636 9.949 4.642 1.00 49.91 100 THR A CA 1
ATOM 755 C C . THR A 1 100 ? 9.746 8.903 4.552 1.00 49.91 100 THR A C 1
ATOM 757 O O . THR A 1 100 ? 9.888 8.197 3.555 1.00 49.91 100 THR A O 1
ATOM 760 N N . SER A 1 101 ? 10.542 8.761 5.609 1.00 51.47 101 SER A N 1
ATOM 761 C CA . SER A 1 101 ? 11.580 7.725 5.703 1.00 51.47 101 SER A CA 1
ATOM 762 C C . SER A 1 101 ? 11.019 6.290 5.723 1.00 51.47 101 SER A C 1
ATOM 764 O O . SER A 1 101 ? 11.798 5.342 5.848 1.00 51.47 101 SER A O 1
ATOM 766 N N . GLN A 1 102 ? 9.687 6.126 5.637 1.00 58.72 102 GLN A N 1
ATOM 767 C CA . GLN A 1 102 ? 8.954 4.861 5.696 1.00 58.72 102 GLN A CA 1
ATOM 768 C C . GLN A 1 102 ? 7.695 4.864 4.804 1.00 58.72 102 GLN A C 1
ATOM 770 O O . GLN A 1 102 ?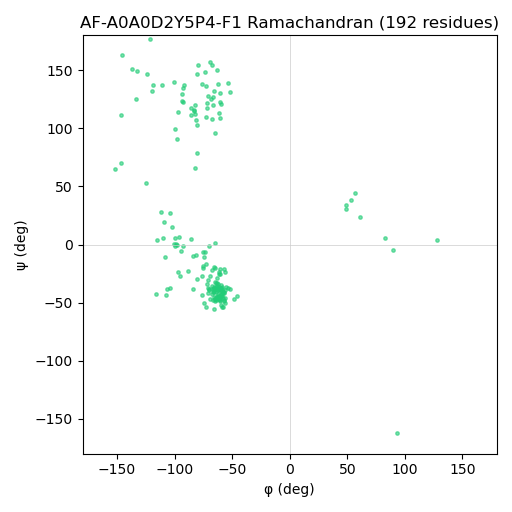 6.576 4.860 5.317 1.00 58.72 102 GLN A O 1
ATOM 775 N N . PRO A 1 103 ? 7.830 4.858 3.467 1.00 65.50 103 PRO A N 1
ATOM 776 C CA . PRO A 1 103 ? 6.667 4.797 2.591 1.00 65.50 103 PRO A CA 1
ATOM 777 C C . PRO A 1 103 ? 5.934 3.446 2.730 1.00 65.50 103 PRO A C 1
ATOM 779 O O . PRO A 1 103 ? 6.519 2.368 2.594 1.00 65.50 103 PRO A O 1
ATOM 782 N N . ASN A 1 104 ? 4.625 3.503 2.993 1.00 77.06 104 ASN A N 1
ATOM 783 C CA . ASN A 1 104 ? 3.784 2.354 3.349 1.00 77.06 104 ASN A CA 1
ATOM 784 C C . ASN A 1 104 ? 3.298 1.538 2.141 1.00 77.06 104 ASN A C 1
ATOM 786 O O . ASN A 1 104 ? 2.103 1.442 1.852 1.00 77.06 104 ASN A O 1
ATOM 790 N N . HIS A 1 105 ? 4.233 0.896 1.447 1.00 80.50 105 HIS A N 1
ATOM 791 C CA . HIS A 1 105 ? 3.923 0.050 0.293 1.00 80.50 105 HIS A CA 1
ATOM 792 C C . HIS A 1 105 ? 2.972 -1.116 0.641 1.00 80.50 105 HIS A C 1
ATOM 794 O O . HIS A 1 105 ? 2.067 -1.436 -0.128 1.00 80.50 105 HIS A O 1
ATOM 800 N N . HIS A 1 106 ? 3.120 -1.690 1.841 1.00 84.69 106 HIS A N 1
ATOM 801 C CA . HIS A 1 106 ? 2.247 -2.746 2.368 1.00 84.69 106 HIS A CA 1
ATOM 802 C C . HIS A 1 106 ? 0.806 -2.284 2.554 1.00 84.69 106 HIS A C 1
ATOM 804 O O . HIS A 1 106 ? -0.116 -2.978 2.139 1.00 84.69 106 HIS A O 1
ATOM 810 N N . ALA A 1 107 ? 0.606 -1.095 3.121 1.00 88.38 107 ALA A N 1
ATOM 811 C CA . ALA A 1 107 ? -0.738 -0.565 3.304 1.00 88.38 107 ALA A CA 1
ATOM 812 C C . ALA A 1 107 ? -1.399 -0.270 1.952 1.00 88.38 107 ALA A C 1
ATOM 814 O O . ALA A 1 107 ? -2.574 -0.566 1.773 1.00 88.38 107 ALA A O 1
ATOM 815 N N . ALA A 1 108 ? -0.644 0.230 0.967 1.00 90.38 108 ALA A N 1
ATOM 816 C CA . ALA A 1 108 ? -1.162 0.420 -0.388 1.00 90.38 108 ALA A CA 1
ATOM 817 C C . ALA A 1 108 ? -1.604 -0.899 -1.046 1.00 90.38 108 ALA A C 1
ATOM 819 O O . ALA A 1 108 ? -2.620 -0.922 -1.747 1.00 90.38 108 ALA A O 1
ATOM 820 N N . TYR A 1 109 ? -0.881 -1.993 -0.785 1.00 91.06 109 TYR A N 1
ATOM 821 C CA . TYR A 1 109 ? -1.273 -3.336 -1.208 1.00 91.06 109 TYR A CA 1
ATOM 822 C C . TYR A 1 109 ? -2.559 -3.803 -0.512 1.00 91.06 109 TYR A C 1
ATOM 824 O O . TYR A 1 109 ? -3.537 -4.115 -1.192 1.00 91.06 109 TYR A O 1
ATOM 832 N N . LEU A 1 110 ? -2.585 -3.785 0.825 1.00 90.62 110 LEU A N 1
ATOM 833 C CA . LEU A 1 110 ? -3.706 -4.285 1.632 1.00 90.62 110 LEU A CA 1
ATOM 834 C C . LEU A 1 110 ? -4.988 -3.471 1.408 1.00 90.62 110 LEU A C 1
ATOM 836 O O . LEU A 1 110 ? -6.059 -4.037 1.203 1.00 90.62 110 LEU A O 1
ATOM 840 N N . PHE A 1 111 ? -4.888 -2.143 1.306 1.00 92.31 111 PHE A N 1
ATOM 841 C CA . PHE A 1 111 ? -6.027 -1.289 0.952 1.00 92.31 111 PHE A CA 1
ATOM 842 C C . PHE A 1 111 ? -6.436 -1.368 -0.529 1.00 92.31 111 PHE A C 1
ATOM 844 O O . PHE A 1 111 ? -7.448 -0.789 -0.936 1.00 92.31 111 PHE A O 1
ATOM 851 N N . ARG A 1 112 ? -5.666 -2.083 -1.355 1.00 92.06 112 ARG A N 1
ATOM 852 C CA . ARG A 1 112 ? -5.888 -2.253 -2.797 1.00 92.06 112 ARG A CA 1
ATOM 853 C C . ARG A 1 112 ? -5.946 -0.922 -3.551 1.00 92.06 112 ARG A C 1
ATOM 855 O O . ARG A 1 112 ? -6.816 -0.697 -4.403 1.00 92.06 112 ARG A O 1
ATOM 862 N N . ILE A 1 113 ? -5.016 -0.029 -3.217 1.00 90.88 113 ILE A N 1
ATOM 863 C CA . ILE A 1 113 ? -4.915 1.316 -3.777 1.00 90.88 113 ILE A CA 1
ATOM 864 C C . ILE A 1 113 ? -3.871 1.314 -4.902 1.00 90.88 113 ILE A C 1
ATOM 866 O O . ILE A 1 113 ? -2.676 1.509 -4.698 1.00 90.88 113 ILE A O 1
ATOM 870 N N . GLU A 1 114 ? -4.335 1.058 -6.126 1.00 90.19 114 GLU A N 1
ATOM 871 C CA . GLU A 1 114 ? -3.473 0.793 -7.286 1.00 90.19 114 GLU A CA 1
ATOM 872 C C . GLU A 1 114 ? -2.546 1.940 -7.691 1.00 90.19 114 GLU A C 1
ATOM 874 O O . GLU A 1 114 ? -1.477 1.693 -8.252 1.00 90.19 114 GLU A O 1
ATOM 879 N N . LYS A 1 115 ? -2.987 3.189 -7.529 1.00 89.19 115 LYS A N 1
ATOM 880 C CA . LYS A 1 115 ? -2.200 4.361 -7.916 1.00 89.19 115 LYS A CA 1
ATOM 881 C C . LYS A 1 115 ? -1.074 4.574 -6.910 1.00 89.19 115 LYS A C 1
ATOM 883 O O . LYS A 1 115 ? 0.082 4.641 -7.304 1.00 89.19 115 LYS A O 1
ATOM 888 N N . GLU A 1 116 ? -1.397 4.587 -5.628 1.00 89.38 116 GLU A N 1
ATOM 889 C CA . GLU A 1 116 ? -0.440 4.811 -4.553 1.00 89.38 116 GLU A CA 1
ATOM 890 C C . GLU A 1 116 ? 0.550 3.637 -4.442 1.00 89.38 116 GLU A C 1
ATOM 892 O O . GLU A 1 116 ? 1.741 3.867 -4.259 1.00 89.38 116 GLU A O 1
ATOM 897 N N . PHE A 1 117 ? 0.118 2.391 -4.684 1.00 90.69 117 PHE A N 1
ATOM 898 C CA . PHE A 1 117 ? 1.026 1.239 -4.791 1.00 90.69 117 PHE A CA 1
ATOM 899 C C . PHE A 1 117 ? 2.062 1.420 -5.914 1.00 90.69 117 PHE A C 1
ATOM 901 O O . PHE A 1 117 ? 3.257 1.189 -5.715 1.00 90.69 117 PHE A O 1
ATOM 908 N N . PHE A 1 118 ? 1.619 1.885 -7.086 1.00 91.06 118 PHE A N 1
ATOM 909 C CA . PHE A 1 118 ? 2.504 2.161 -8.217 1.00 91.06 118 PHE A CA 1
ATOM 910 C C . PHE A 1 118 ? 3.486 3.303 -7.915 1.00 91.06 118 PHE A C 1
ATOM 912 O O . PHE A 1 118 ? 4.680 3.153 -8.153 1.00 91.06 118 PHE A O 1
ATOM 919 N N . GLU A 1 119 ? 3.022 4.421 -7.354 1.00 88.56 119 GLU A N 1
ATOM 920 C CA . GLU A 1 119 ? 3.895 5.566 -7.054 1.00 88.56 119 GLU A CA 1
ATOM 921 C C . GLU A 1 119 ? 4.910 5.258 -5.940 1.00 88.56 119 GLU A C 1
ATOM 923 O O . GLU A 1 119 ? 6.078 5.640 -6.038 1.00 88.56 119 GLU A O 1
ATOM 928 N N . ILE A 1 120 ? 4.509 4.513 -4.905 1.00 87.25 120 ILE A N 1
ATOM 929 C CA . ILE A 1 120 ? 5.416 4.114 -3.823 1.00 87.25 120 ILE A CA 1
ATOM 930 C C . ILE A 1 120 ? 6.493 3.150 -4.340 1.00 87.25 120 ILE A C 1
ATOM 932 O O . ILE A 1 120 ? 7.679 3.359 -4.085 1.00 87.25 120 ILE A O 1
ATOM 936 N N . SER A 1 121 ? 6.124 2.109 -5.092 1.00 89.19 121 SER A N 1
ATOM 937 C CA . SER A 1 121 ? 7.119 1.191 -5.679 1.00 89.19 121 SER A CA 1
ATOM 938 C C . SER A 1 121 ? 8.051 1.895 -6.659 1.00 89.19 121 SER A C 1
ATOM 940 O O . SER A 1 121 ? 9.253 1.638 -6.653 1.00 89.19 121 SER A O 1
ATOM 942 N N . LYS A 1 122 ? 7.523 2.821 -7.461 1.00 88.81 122 LYS A N 1
ATOM 943 C CA . LYS A 1 122 ? 8.312 3.672 -8.353 1.00 88.81 122 LYS A CA 1
ATOM 944 C C . LYS A 1 122 ? 9.345 4.501 -7.593 1.00 88.81 122 LYS A C 1
ATOM 946 O O . LYS A 1 122 ? 10.502 4.564 -8.009 1.00 88.81 122 LYS A O 1
ATOM 951 N N . PHE A 1 123 ? 8.970 5.079 -6.449 1.00 85.44 123 PHE A N 1
ATOM 952 C CA . PHE A 1 123 ? 9.914 5.768 -5.568 1.00 85.44 123 PHE A CA 1
ATOM 953 C C . PHE A 1 123 ? 11.048 4.840 -5.115 1.00 85.44 123 PHE A C 1
ATOM 955 O O . PHE A 1 123 ? 12.215 5.227 -5.197 1.00 85.44 123 PHE A O 1
ATOM 962 N N . PHE A 1 124 ? 10.731 3.612 -4.692 1.00 84.69 124 PHE A N 1
ATOM 963 C CA . PHE A 1 124 ? 11.752 2.629 -4.330 1.00 84.69 124 PHE A CA 1
ATOM 964 C C . PHE A 1 124 ? 12.678 2.323 -5.504 1.00 84.69 124 PHE A C 1
ATOM 966 O O . PHE A 1 124 ? 13.893 2.434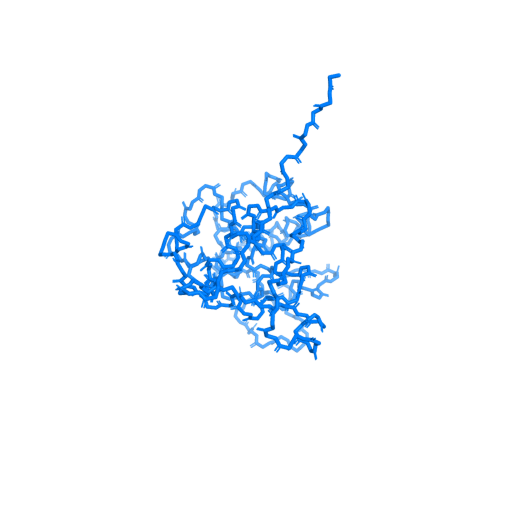 -5.357 1.00 84.69 124 PHE A O 1
ATOM 973 N N . ILE A 1 125 ? 12.125 1.984 -6.668 1.00 87.31 125 ILE A N 1
ATOM 974 C CA . ILE A 1 125 ? 12.895 1.629 -7.866 1.00 87.31 125 ILE A CA 1
ATOM 975 C C . ILE A 1 125 ? 13.859 2.759 -8.244 1.00 87.31 125 ILE A C 1
ATOM 977 O O . ILE A 1 125 ? 15.040 2.499 -8.454 1.00 87.31 125 ILE A O 1
ATOM 981 N N . ARG A 1 126 ? 13.384 4.009 -8.255 1.00 84.81 126 ARG A N 1
ATOM 982 C CA . ARG A 1 126 ? 14.167 5.180 -8.668 1.00 84.81 126 ARG A CA 1
ATOM 983 C C . ARG A 1 126 ? 15.283 5.569 -7.696 1.00 84.81 126 ARG A C 1
ATOM 985 O O . ARG A 1 126 ? 16.330 6.021 -8.147 1.00 84.81 126 ARG A O 1
ATOM 992 N N . ASN A 1 127 ? 15.052 5.472 -6.387 1.00 80.19 127 ASN A N 1
ATOM 993 C CA . ASN A 1 127 ? 15.969 6.029 -5.380 1.00 80.19 127 ASN A CA 1
ATOM 994 C C . ASN A 1 127 ? 16.959 5.012 -4.800 1.00 80.19 127 ASN A C 1
ATOM 996 O O . ASN A 1 127 ? 17.642 5.334 -3.833 1.00 80.19 127 ASN A O 1
ATOM 1000 N N . ASP A 1 128 ? 16.994 3.786 -5.328 1.00 74.25 128 ASP A N 1
ATOM 1001 C CA . ASP A 1 128 ? 17.831 2.690 -4.815 1.00 74.25 128 ASP A CA 1
ATOM 1002 C C . ASP A 1 128 ? 17.714 2.483 -3.286 1.00 74.25 128 ASP A C 1
ATOM 1004 O O . ASP A 1 128 ? 18.644 2.095 -2.582 1.00 74.25 128 ASP A O 1
ATOM 1008 N N . ALA A 1 129 ? 16.534 2.785 -2.732 1.00 75.75 129 ALA A N 1
ATOM 1009 C CA . ALA A 1 129 ? 16.284 2.670 -1.303 1.00 75.75 129 ALA A CA 1
ATOM 1010 C C . ALA A 1 129 ? 16.429 1.203 -0.836 1.00 75.75 129 ALA A C 1
ATOM 1012 O O . ALA A 1 129 ? 15.935 0.297 -1.516 1.00 75.75 129 ALA A O 1
ATOM 1013 N N . PRO A 1 130 ? 17.061 0.945 0.325 1.00 72.56 130 PRO A N 1
ATOM 1014 C CA . PRO A 1 130 ? 17.378 -0.409 0.774 1.00 72.56 130 PRO A CA 1
ATOM 1015 C C . PRO A 1 130 ? 16.107 -1.188 1.109 1.00 72.56 130 PRO A C 1
ATOM 1017 O O . PRO A 1 130 ? 15.468 -0.934 2.128 1.00 72.56 130 PRO A O 1
ATOM 1020 N N . VAL A 1 131 ? 15.749 -2.157 0.267 1.00 72.44 131 VAL A N 1
ATOM 1021 C CA . VAL A 1 131 ? 14.437 -2.819 0.320 1.00 72.44 131 VAL A CA 1
ATOM 1022 C C . VAL A 1 131 ? 14.330 -3.823 1.470 1.00 72.44 131 VAL A C 1
ATOM 1024 O O . VAL A 1 131 ? 13.253 -4.005 2.033 1.00 72.44 131 VAL A O 1
ATOM 1027 N N . LEU A 1 132 ? 15.458 -4.399 1.900 1.00 73.94 132 LEU A N 1
ATOM 1028 C CA . LEU A 1 132 ? 15.516 -5.380 2.989 1.00 73.94 132 LEU A CA 1
ATOM 1029 C C . LEU A 1 132 ? 14.934 -4.841 4.304 1.00 73.94 132 LEU A C 1
ATOM 1031 O O . LEU A 1 132 ? 14.185 -5.539 4.982 1.00 73.94 132 LEU A O 1
ATOM 1035 N N . LYS A 1 133 ? 15.222 -3.577 4.642 1.00 71.38 133 LYS A N 1
ATOM 1036 C CA . LYS A 1 133 ? 14.692 -2.934 5.855 1.00 71.38 133 LYS A CA 1
ATOM 1037 C C . LYS A 1 133 ? 13.160 -2.889 5.851 1.00 71.38 133 LYS A C 1
ATOM 1039 O O . LYS A 1 133 ? 12.542 -3.012 6.902 1.00 71.38 133 LYS A O 1
ATOM 1044 N N . TYR A 1 134 ? 12.557 -2.715 4.678 1.00 67.81 134 TYR A N 1
ATOM 1045 C CA . TYR A 1 134 ? 11.107 -2.621 4.5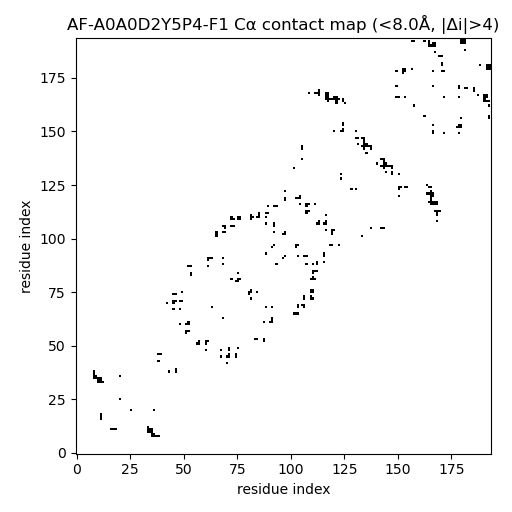20 1.00 67.81 134 TYR A CA 1
ATOM 1046 C C . TYR A 1 134 ? 10.456 -3.999 4.425 1.00 67.81 134 TYR A C 1
ATOM 1048 O O . TYR A 1 134 ? 9.399 -4.204 5.012 1.00 67.81 134 TYR A O 1
ATOM 1056 N N . ALA A 1 135 ? 11.112 -4.946 3.750 1.00 69.69 135 ALA A N 1
ATOM 1057 C CA . ALA A 1 135 ? 10.658 -6.327 3.621 1.00 69.69 135 ALA A CA 1
ATOM 1058 C C . ALA A 1 135 ? 10.617 -7.071 4.965 1.00 69.69 135 ALA A C 1
ATOM 1060 O O . ALA A 1 135 ? 9.745 -7.902 5.165 1.00 69.69 135 ALA A O 1
ATOM 1061 N N . LEU A 1 136 ? 11.531 -6.763 5.892 1.00 71.06 136 LEU A N 1
ATOM 1062 C CA . LEU A 1 136 ? 11.545 -7.349 7.241 1.00 71.06 136 LEU A CA 1
ATOM 1063 C C . LEU A 1 136 ? 10.612 -6.630 8.230 1.00 71.06 136 LEU A C 1
ATOM 1065 O O . LEU A 1 136 ? 10.410 -7.099 9.344 1.00 71.06 136 LEU A O 1
ATOM 1069 N N . GLY A 1 137 ? 10.063 -5.473 7.848 1.00 66.44 137 GLY A N 1
ATOM 1070 C CA . GLY A 1 137 ? 9.152 -4.685 8.680 1.00 66.44 137 GLY A CA 1
ATOM 1071 C C . GLY A 1 137 ? 7.683 -5.104 8.572 1.00 66.44 137 GLY A C 1
ATOM 1072 O O . GLY A 1 137 ? 6.821 -4.414 9.129 1.00 66.44 137 GLY A O 1
ATOM 1073 N N . THR A 1 138 ? 7.381 -6.173 7.826 1.00 66.81 138 THR A N 1
ATOM 1074 C CA . THR A 1 138 ? 6.021 -6.688 7.641 1.00 66.81 138 THR A CA 1
ATOM 1075 C C . THR A 1 138 ? 5.659 -7.756 8.654 1.00 66.81 138 THR A C 1
ATOM 1077 O O . THR A 1 138 ? 6.441 -8.678 8.860 1.00 66.81 138 THR A O 1
ATOM 1080 N N . PRO A 1 139 ? 4.436 -7.709 9.210 1.00 65.88 139 PRO A N 1
ATOM 1081 C CA . PRO A 1 139 ? 3.880 -8.843 9.944 1.00 65.88 139 PRO A CA 1
ATOM 1082 C C . PRO A 1 139 ? 3.690 -10.089 9.064 1.00 65.88 139 PRO A C 1
ATOM 1084 O O . PRO A 1 139 ? 3.735 -11.204 9.564 1.00 65.88 139 PRO A O 1
ATOM 1087 N N . ASP A 1 140 ? 3.468 -9.899 7.761 1.00 75.06 140 ASP A N 1
ATOM 1088 C CA . ASP A 1 140 ? 3.340 -10.984 6.788 1.00 75.06 140 ASP A CA 1
ATOM 1089 C C . ASP A 1 140 ? 4.730 -11.456 6.328 1.00 75.06 140 ASP A C 1
ATOM 1091 O O . ASP A 1 140 ? 5.480 -10.705 5.690 1.00 75.06 140 ASP A O 1
ATOM 1095 N N . GLU A 1 141 ? 5.054 -12.708 6.664 1.00 75.75 141 GLU A N 1
ATOM 1096 C CA . GLU A 1 141 ? 6.340 -13.364 6.396 1.00 75.75 141 GLU A CA 1
ATOM 1097 C C . GLU A 1 141 ? 6.627 -13.570 4.899 1.00 75.75 141 GLU A C 1
ATOM 1099 O O . GLU A 1 141 ? 7.781 -13.748 4.508 1.00 75.75 141 GLU A O 1
ATOM 1104 N N . HIS A 1 142 ? 5.607 -13.527 4.039 1.00 82.94 142 HIS A N 1
ATOM 1105 C CA . HIS A 1 142 ? 5.742 -13.753 2.601 1.00 82.94 142 HIS A CA 1
ATOM 1106 C C . HIS A 1 142 ? 5.615 -12.466 1.786 1.00 82.94 142 HIS A C 1
ATOM 1108 O O . HIS A 1 142 ? 6.342 -12.280 0.805 1.00 82.94 142 HIS A O 1
ATOM 1114 N N . LEU A 1 143 ? 4.719 -11.560 2.177 1.00 84.69 143 LEU A N 1
ATOM 1115 C CA . LEU A 1 143 ? 4.428 -10.345 1.420 1.00 84.69 143 LEU A CA 1
ATOM 1116 C C . LEU A 1 143 ? 5.626 -9.395 1.356 1.00 84.69 143 LEU A C 1
ATOM 1118 O O . LEU A 1 143 ? 5.957 -8.913 0.271 1.00 84.69 143 LEU A O 1
ATOM 1122 N N . GLY A 1 144 ? 6.286 -9.140 2.488 1.00 83.56 144 GLY A N 1
ATOM 1123 C CA . GLY A 1 144 ? 7.449 -8.252 2.551 1.00 83.56 144 GLY A CA 1
ATOM 1124 C C . GLY A 1 144 ? 8.584 -8.713 1.632 1.00 83.56 144 GLY A C 1
ATOM 1125 O O . GLY A 1 144 ? 8.998 -7.952 0.749 1.00 83.56 144 GLY A O 1
ATOM 1126 N N . PRO A 1 145 ? 9.049 -9.973 1.748 1.00 85.94 145 PRO A N 1
ATOM 1127 C CA . PRO A 1 145 ? 10.024 -10.544 0.823 1.00 85.94 145 PRO A CA 1
ATOM 1128 C C . PRO A 1 145 ? 9.563 -10.534 -0.639 1.00 85.94 145 PRO A C 1
ATOM 1130 O O . PRO A 1 145 ? 10.356 -10.190 -1.516 1.00 85.94 145 PRO A O 1
ATOM 1133 N N . LYS A 1 146 ? 8.287 -10.844 -0.925 1.00 88.88 146 LYS A N 1
ATOM 1134 C CA . LYS A 1 146 ? 7.739 -10.803 -2.293 1.00 88.88 146 LYS A CA 1
ATOM 1135 C C . LYS A 1 146 ? 7.820 -9.399 -2.895 1.00 88.88 146 LYS A C 1
ATOM 1137 O O . LYS A 1 146 ? 8.262 -9.250 -4.032 1.00 88.88 146 LYS A O 1
ATOM 1142 N N . LEU A 1 147 ? 7.433 -8.367 -2.142 1.00 88.25 147 LEU A N 1
ATOM 1143 C CA . LEU A 1 147 ? 7.559 -6.967 -2.568 1.00 88.25 147 LEU A CA 1
ATOM 1144 C C . LEU A 1 147 ? 9.019 -6.582 -2.778 1.00 88.25 147 LEU A C 1
ATOM 1146 O O . LEU A 1 147 ? 9.333 -5.892 -3.748 1.00 88.25 147 LEU A O 1
ATOM 1150 N N . GLY A 1 148 ? 9.903 -7.067 -1.905 1.00 87.88 148 GLY A N 1
ATOM 1151 C CA . GLY A 1 148 ? 11.335 -6.853 -2.031 1.00 87.88 148 GLY A CA 1
ATOM 1152 C C . GLY A 1 148 ? 11.899 -7.390 -3.337 1.00 87.88 148 GLY A C 1
ATOM 1153 O O . GLY A 1 148 ? 12.485 -6.642 -4.119 1.00 87.88 148 GLY A O 1
ATOM 1154 N N . MET A 1 149 ? 11.633 -8.663 -3.620 1.00 89.25 149 MET A N 1
ATOM 1155 C CA . MET A 1 149 ? 12.044 -9.301 -4.868 1.00 89.25 149 MET A CA 1
ATOM 1156 C C . MET A 1 149 ? 11.437 -8.621 -6.096 1.00 89.25 149 MET A C 1
ATOM 1158 O O . MET A 1 149 ? 12.127 -8.474 -7.102 1.00 89.25 149 MET A O 1
ATOM 1162 N N . ALA A 1 150 ? 10.180 -8.175 -6.029 1.00 91.25 150 ALA A N 1
ATOM 1163 C CA . ALA A 1 150 ? 9.533 -7.478 -7.135 1.00 91.25 150 ALA A CA 1
ATOM 1164 C C . ALA A 1 150 ? 10.216 -6.142 -7.464 1.00 91.25 150 ALA A C 1
ATOM 1166 O O . ALA A 1 150 ? 10.489 -5.871 -8.633 1.00 91.25 150 ALA A O 1
ATOM 1167 N N . ILE A 1 151 ? 10.539 -5.336 -6.446 1.00 90.31 151 ILE A N 1
ATOM 1168 C CA . ILE A 1 151 ? 11.261 -4.067 -6.622 1.00 90.31 151 ILE A CA 1
ATOM 1169 C C . ILE A 1 151 ? 12.637 -4.320 -7.245 1.00 90.31 151 ILE A C 1
ATOM 1171 O O . ILE A 1 151 ? 12.975 -3.681 -8.241 1.00 90.31 151 ILE A O 1
ATOM 1175 N N . GLU A 1 152 ? 13.404 -5.274 -6.710 1.00 90.12 152 GLU A N 1
ATOM 1176 C CA . GLU A 1 152 ? 14.742 -5.580 -7.234 1.00 90.12 152 GLU A CA 1
ATOM 1177 C C . GLU A 1 152 ? 14.694 -6.166 -8.651 1.00 90.12 152 GLU A C 1
ATOM 1179 O O . GLU A 1 152 ? 15.499 -5.795 -9.503 1.00 90.12 152 GLU A O 1
ATOM 1184 N N . SER A 1 153 ? 13.706 -7.015 -8.954 1.00 91.19 153 SER A N 1
ATOM 1185 C CA . SER A 1 153 ? 13.516 -7.571 -10.302 1.00 91.19 153 SER A CA 1
ATOM 1186 C C . SER A 1 153 ? 13.286 -6.468 -11.334 1.00 91.19 153 SER A C 1
ATOM 1188 O O . SER A 1 153 ? 13.888 -6.481 -12.408 1.00 91.19 153 SER A O 1
ATOM 1190 N N . VAL A 1 154 ? 12.446 -5.481 -11.002 1.00 91.69 154 VAL A N 1
ATOM 1191 C CA . VAL A 1 154 ? 12.199 -4.338 -11.887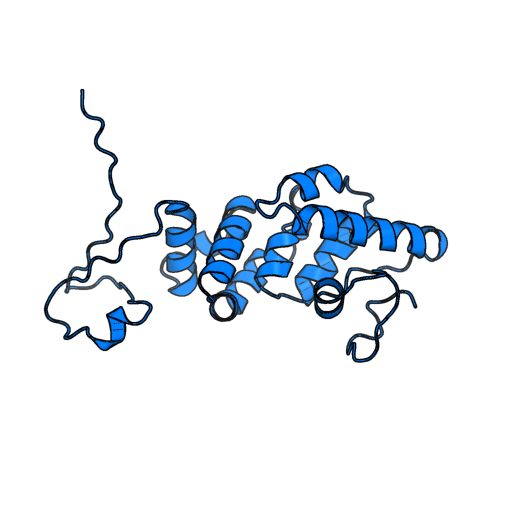 1.00 91.69 154 VAL A CA 1
ATOM 1192 C C . VAL A 1 154 ? 13.420 -3.427 -11.971 1.00 91.69 154 VAL A C 1
ATOM 1194 O O . VAL A 1 154 ? 13.741 -2.987 -13.069 1.00 91.69 154 VAL A O 1
ATOM 1197 N N . ARG A 1 155 ? 14.152 -3.179 -10.875 1.00 90.88 155 ARG A N 1
ATOM 1198 C CA . ARG A 1 155 ? 15.413 -2.413 -10.920 1.00 90.88 155 ARG A CA 1
ATOM 1199 C C . ARG A 1 155 ? 16.430 -3.038 -11.865 1.00 90.88 155 ARG A C 1
ATOM 1201 O O . ARG A 1 155 ? 16.977 -2.330 -12.705 1.00 90.88 155 ARG A O 1
ATOM 1208 N N . LEU A 1 156 ? 16.646 -4.349 -11.763 1.00 90.62 156 LEU A N 1
ATOM 1209 C CA . LEU A 1 156 ? 17.581 -5.081 -12.617 1.00 90.62 156 LEU A CA 1
ATOM 1210 C C . LEU A 1 156 ? 17.177 -4.995 -14.093 1.00 90.62 156 LEU A C 1
ATOM 1212 O O . LEU A 1 156 ? 18.006 -4.670 -14.939 1.00 90.62 156 LEU A O 1
ATOM 1216 N N . ALA A 1 157 ? 15.898 -5.217 -14.404 1.00 90.44 157 ALA A N 1
ATOM 1217 C CA . ALA A 1 157 ? 15.394 -5.123 -15.774 1.00 90.44 157 ALA A CA 1
ATOM 1218 C C . ALA A 1 157 ? 15.373 -3.683 -16.323 1.00 90.44 157 ALA A C 1
ATOM 1220 O O . ALA A 1 157 ? 15.475 -3.468 -17.530 1.00 90.44 157 ALA A O 1
ATOM 1221 N N . ASN A 1 158 ? 15.249 -2.687 -15.444 1.00 90.06 158 ASN A N 1
ATOM 1222 C CA . ASN A 1 158 ? 15.220 -1.271 -15.799 1.00 90.06 158 ASN A CA 1
ATOM 1223 C C . ASN A 1 158 ? 16.600 -0.597 -15.760 1.00 90.06 158 ASN A C 1
ATOM 1225 O O . ASN A 1 158 ? 16.703 0.593 -16.066 1.00 90.06 158 ASN A O 1
ATOM 1229 N N . PHE A 1 159 ? 17.654 -1.332 -15.394 1.00 84.75 159 PHE A N 1
ATOM 1230 C CA . PHE A 1 159 ? 18.990 -0.785 -15.155 1.00 84.75 159 PHE A CA 1
ATOM 1231 C C . PHE A 1 159 ? 19.536 0.004 -16.353 1.00 84.75 159 PHE A C 1
ATOM 1233 O O . PHE A 1 159 ? 20.178 1.032 -16.167 1.00 84.75 159 PHE A O 1
ATOM 1240 N N . THR A 1 160 ? 19.244 -0.445 -17.578 1.00 81.25 160 THR A N 1
ATOM 1241 C CA . THR A 1 160 ? 19.677 0.210 -18.825 1.00 81.25 160 THR A CA 1
ATOM 1242 C C . THR A 1 160 ? 18.635 1.149 -19.424 1.00 81.25 160 THR A C 1
ATOM 1244 O O . THR A 1 160 ? 18.986 2.066 -20.161 1.00 81.25 160 THR A O 1
ATOM 1247 N N . ASN A 1 161 ? 17.350 0.902 -19.161 1.00 79.44 161 ASN A N 1
ATOM 1248 C CA . ASN A 1 161 ? 16.256 1.590 -19.850 1.00 79.44 161 ASN A CA 1
ATOM 1249 C C . ASN A 1 161 ? 15.857 2.891 -19.143 1.00 79.44 161 ASN A C 1
ATOM 1251 O O . ASN A 1 161 ? 15.295 3.776 -19.783 1.00 79.44 161 ASN A O 1
ATOM 1255 N N . HIS A 1 162 ? 16.149 3.007 -17.840 1.00 80.44 162 HIS A N 1
ATOM 1256 C CA . HIS A 1 162 ? 15.856 4.179 -17.007 1.00 80.44 162 HIS A CA 1
ATOM 1257 C C . HIS A 1 162 ? 14.405 4.678 -17.133 1.00 80.44 162 HIS A C 1
ATOM 1259 O O . HIS A 1 162 ? 14.130 5.877 -17.059 1.00 80.44 162 HIS A O 1
ATOM 1265 N N . VAL A 1 163 ? 13.462 3.752 -17.324 1.00 87.94 163 VAL A N 1
ATOM 1266 C CA . VAL A 1 163 ? 12.035 4.059 -17.429 1.00 87.94 163 VAL A CA 1
ATOM 1267 C C . VAL A 1 163 ? 11.506 4.427 -16.049 1.00 87.94 163 VAL A C 1
ATOM 1269 O O . VAL A 1 163 ? 11.799 3.766 -15.055 1.00 87.94 163 VAL A O 1
ATOM 1272 N N . ASP A 1 164 ? 10.698 5.476 -15.971 1.00 86.94 164 ASP A N 1
ATOM 1273 C CA . ASP A 1 164 ? 10.120 5.938 -14.711 1.00 86.94 164 ASP A CA 1
ATOM 1274 C C . ASP A 1 164 ? 8.896 5.086 -14.319 1.00 86.94 164 ASP A C 1
ATOM 1276 O O . ASP A 1 164 ? 7.745 5.464 -14.559 1.00 86.94 164 ASP A O 1
ATOM 1280 N N . ILE A 1 165 ? 9.156 3.896 -13.764 1.00 90.38 165 ILE A N 1
ATOM 1281 C CA . ILE A 1 165 ? 8.175 2.815 -13.595 1.00 90.38 165 ILE A CA 1
ATOM 1282 C C . ILE A 1 165 ? 8.031 2.335 -12.144 1.00 90.38 165 ILE A C 1
ATOM 1284 O O . ILE A 1 165 ? 8.993 2.303 -11.379 1.00 90.38 165 ILE A O 1
ATOM 1288 N N . GLY A 1 166 ? 6.809 1.930 -11.793 1.00 90.25 166 GLY A N 1
ATOM 1289 C CA . GLY A 1 166 ? 6.445 1.248 -10.551 1.00 90.25 166 GLY A CA 1
ATOM 1290 C C . GLY A 1 166 ? 5.795 -0.113 -10.797 1.00 90.25 166 GLY A C 1
ATOM 1291 O O . GLY A 1 166 ? 5.520 -0.502 -11.931 1.00 90.25 166 GLY A O 1
ATOM 1292 N N . LEU A 1 167 ? 5.499 -0.826 -9.716 1.00 91.56 167 LEU A N 1
ATOM 1293 C CA . LEU A 1 167 ? 4.830 -2.120 -9.746 1.00 91.56 167 LEU A CA 1
ATOM 1294 C C . LEU A 1 167 ? 3.328 -1.969 -10.007 1.00 91.56 167 LEU A C 1
ATOM 1296 O O . LEU A 1 167 ? 2.633 -1.125 -9.436 1.00 91.56 167 LEU A O 1
ATOM 1300 N N . CYS A 1 168 ? 2.797 -2.844 -10.853 1.00 91.81 168 CYS A N 1
ATOM 1301 C CA . CYS A 1 168 ? 1.366 -2.948 -11.104 1.00 91.81 168 CYS A CA 1
ATOM 1302 C C . CYS A 1 168 ? 0.696 -3.822 -10.030 1.00 91.81 168 CYS A C 1
ATOM 1304 O O . CYS A 1 168 ? 0.963 -5.019 -9.971 1.00 91.81 168 CYS A O 1
ATOM 1306 N N . LEU A 1 169 ? -0.202 -3.252 -9.212 1.00 90.12 169 LEU A N 1
ATOM 1307 C CA . LEU A 1 169 ? -0.845 -3.964 -8.094 1.00 90.12 169 LEU A CA 1
ATOM 1308 C C . LEU A 1 169 ? -1.566 -5.249 -8.528 1.00 90.12 169 LEU A C 1
ATOM 1310 O O . LEU A 1 169 ? -1.370 -6.308 -7.931 1.00 90.12 169 LEU A O 1
ATOM 1314 N N . GLY A 1 170 ? -2.407 -5.152 -9.563 1.00 85.56 170 GLY A N 1
ATOM 1315 C CA . GLY A 1 170 ? -3.199 -6.290 -10.033 1.00 85.56 170 GLY A CA 1
ATOM 1316 C C . GLY A 1 170 ? -2.311 -7.459 -10.451 1.00 85.56 170 GLY A C 1
ATOM 1317 O O . GLY A 1 170 ? -2.595 -8.599 -10.106 1.00 85.56 170 GLY A O 1
ATOM 1318 N N . PHE A 1 171 ? -1.188 -7.161 -11.108 1.00 85.56 171 PHE A N 1
ATOM 1319 C CA . PHE A 1 171 ? -0.237 -8.189 -11.505 1.00 85.56 171 PHE A CA 1
ATOM 1320 C C . PHE A 1 171 ? 0.610 -8.692 -10.337 1.00 85.56 171 PHE A C 1
ATOM 1322 O O . PHE A 1 171 ? 0.758 -9.895 -10.174 1.00 85.56 171 PHE A O 1
ATOM 1329 N N . PHE A 1 172 ? 1.116 -7.803 -9.482 1.00 89.56 172 PHE A N 1
ATOM 1330 C CA . PHE A 1 172 ? 1.878 -8.188 -8.294 1.00 89.56 172 PHE A CA 1
ATOM 1331 C C . PHE A 1 172 ? 1.124 -9.229 -7.441 1.00 89.56 172 PHE A C 1
ATOM 1333 O O . PHE A 1 172 ? 1.712 -10.195 -6.941 1.00 89.56 172 PHE A O 1
ATOM 1340 N N . SER A 1 173 ? -0.197 -9.064 -7.338 1.00 85.44 173 SER A N 1
ATOM 1341 C CA . SER A 1 173 ? -1.082 -9.966 -6.598 1.00 85.44 173 SER A CA 1
ATOM 1342 C C . SER A 1 173 ? -1.115 -11.386 -7.186 1.00 85.44 173 SER A C 1
ATOM 1344 O O . SER A 1 173 ? -1.205 -12.350 -6.432 1.00 85.44 173 SER A O 1
ATOM 1346 N N . THR A 1 174 ? -0.988 -11.539 -8.509 1.00 85.62 174 THR A N 1
ATOM 1347 C CA . THR A 1 174 ? -1.103 -12.831 -9.216 1.00 85.62 174 THR A CA 1
ATOM 1348 C C . THR A 1 174 ? 0.222 -13.382 -9.747 1.00 85.62 174 THR A C 1
ATOM 1350 O O . THR A 1 174 ? 0.262 -14.518 -10.207 1.00 85.62 174 THR A O 1
ATOM 1353 N N . ALA A 1 175 ? 1.294 -12.590 -9.728 1.00 83.81 175 ALA A N 1
ATOM 1354 C CA . ALA A 1 175 ? 2.596 -12.959 -10.269 1.00 83.81 175 ALA A CA 1
ATOM 1355 C C . ALA A 1 175 ? 3.176 -14.191 -9.557 1.00 83.81 175 ALA A C 1
ATOM 1357 O O . ALA A 1 175 ? 3.231 -14.218 -8.319 1.00 83.81 175 ALA A O 1
ATOM 1358 N N . GLN A 1 176 ? 3.620 -15.167 -10.359 1.00 77.31 176 GLN A N 1
ATOM 1359 C CA . GLN A 1 176 ? 4.326 -16.372 -9.908 1.00 77.31 176 GLN A CA 1
ATOM 1360 C C . GLN A 1 176 ? 5.761 -16.443 -10.446 1.00 77.31 176 GLN A C 1
ATOM 1362 O O . GLN A 1 176 ? 6.666 -16.722 -9.666 1.00 77.31 176 GLN A O 1
ATOM 1367 N N . ASP A 1 177 ? 5.977 -16.118 -11.727 1.00 81.62 177 ASP A N 1
ATOM 1368 C CA . ASP A 1 177 ? 7.274 -16.355 -12.386 1.00 81.62 177 ASP A CA 1
ATOM 1369 C C . ASP A 1 177 ? 8.131 -15.095 -12.585 1.00 81.62 177 ASP A C 1
ATOM 1371 O O . ASP A 1 177 ? 9.353 -15.148 -12.459 1.00 81.62 177 ASP A O 1
ATOM 1375 N N . ASN A 1 178 ? 7.523 -13.946 -12.905 1.00 85.38 178 ASN A N 1
ATOM 1376 C CA . ASN A 1 178 ? 8.245 -12.684 -13.090 1.00 85.38 178 ASN A CA 1
ATOM 1377 C C . ASN A 1 178 ? 7.417 -11.474 -12.627 1.00 85.38 178 ASN A C 1
ATOM 1379 O O . ASN A 1 178 ? 6.209 -11.582 -12.447 1.00 85.38 178 ASN A O 1
ATOM 1383 N N . PHE A 1 179 ? 8.071 -10.327 -12.418 1.00 89.19 179 PHE A N 1
ATOM 1384 C CA . PHE A 1 179 ? 7.431 -9.064 -12.003 1.00 89.19 179 PHE A CA 1
ATOM 1385 C C . PHE A 1 179 ? 7.533 -7.950 -13.054 1.00 89.19 179 PHE A C 1
ATOM 1387 O O . PHE A 1 179 ? 7.120 -6.820 -12.799 1.00 89.19 179 PHE A O 1
ATOM 1394 N N . VAL A 1 180 ? 8.097 -8.257 -14.222 1.00 86.88 180 VAL A N 1
ATOM 1395 C CA . VAL A 1 180 ? 8.544 -7.258 -15.200 1.00 86.88 180 VAL A CA 1
ATOM 1396 C C . VAL A 1 180 ? 7.631 -7.211 -16.418 1.00 86.88 180 VAL A C 1
ATOM 1398 O O . VAL A 1 180 ? 7.269 -6.125 -16.881 1.00 86.88 180 VAL A O 1
ATOM 1401 N N . GLU A 1 181 ? 7.253 -8.384 -16.916 1.00 85.31 181 GLU A N 1
ATOM 1402 C CA . GLU A 1 181 ? 6.458 -8.532 -18.124 1.00 85.31 181 GLU A CA 1
ATOM 1403 C C . GLU A 1 181 ? 4.979 -8.306 -17.827 1.00 85.31 181 GLU A C 1
ATOM 1405 O O . GLU A 1 181 ? 4.444 -8.645 -16.764 1.00 85.31 181 GLU A O 1
ATOM 1410 N N . ARG A 1 182 ? 4.284 -7.743 -18.805 1.00 84.12 182 ARG A N 1
ATOM 1411 C CA . ARG A 1 182 ? 2.842 -7.625 -18.793 1.00 84.12 182 ARG A CA 1
ATOM 1412 C C . ARG A 1 182 ? 2.215 -8.995 -19.012 1.00 84.12 182 ARG A C 1
ATOM 1414 O O . ARG A 1 182 ? 2.346 -9.601 -20.071 1.00 84.12 182 ARG A O 1
ATOM 1421 N N . GLN A 1 183 ? 1.402 -9.424 -18.054 1.00 76.31 183 GLN A N 1
ATOM 1422 C CA . GLN A 1 183 ? 0.592 -10.628 -18.223 1.00 76.31 183 GLN A CA 1
ATOM 1423 C C . GLN A 1 183 ? -0.674 -10.387 -19.060 1.00 76.31 183 GLN A C 1
ATOM 1425 O O . GLN A 1 183 ? -1.227 -9.272 -19.060 1.00 76.31 183 GLN A O 1
ATOM 1430 N N . PRO A 1 184 ? -1.198 -11.442 -19.715 1.00 77.62 184 PRO A N 1
ATOM 1431 C CA . PRO A 1 184 ? -2.499 -11.409 -20.370 1.00 77.62 184 PRO A CA 1
ATOM 1432 C C . PRO A 1 184 ? -3.597 -10.899 -19.426 1.00 77.62 184 PRO A C 1
ATOM 1434 O O . PRO A 1 184 ? -3.718 -11.340 -18.287 1.00 77.62 184 PRO A O 1
ATOM 1437 N N . GLY A 1 185 ? -4.405 -9.948 -19.901 1.00 77.38 185 GLY A N 1
ATOM 1438 C CA . GLY A 1 185 ? -5.513 -9.372 -19.130 1.00 77.38 185 GLY A CA 1
ATOM 1439 C C . GLY A 1 185 ? -5.166 -8.139 -18.28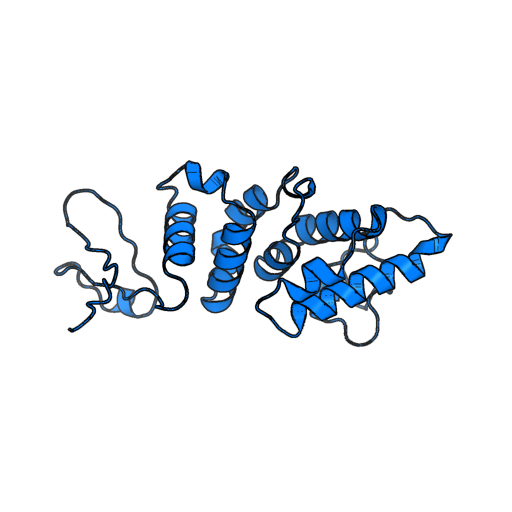5 1.00 77.38 185 GLY A C 1
ATOM 1440 O O . GLY A 1 185 ? -6.075 -7.507 -17.749 1.00 77.38 185 GLY A O 1
ATOM 1441 N N . CYS A 1 186 ? -3.897 -7.716 -18.205 1.00 80.19 186 CYS A N 1
ATOM 1442 C CA . CYS A 1 186 ? -3.568 -6.458 -17.533 1.00 80.19 186 CYS A CA 1
ATOM 1443 C C . CYS A 1 186 ? -4.096 -5.248 -18.324 1.00 80.19 186 CYS A C 1
ATOM 1445 O O . CYS A 1 186 ? -3.753 -5.056 -19.498 1.00 80.19 186 CYS A O 1
ATOM 1447 N N . ARG A 1 187 ? -4.891 -4.401 -17.655 1.00 83.06 187 ARG A N 1
ATOM 1448 C CA . ARG A 1 187 ? -5.454 -3.164 -18.226 1.00 83.06 187 ARG A CA 1
ATOM 1449 C C . ARG A 1 187 ? -4.448 -2.020 -18.361 1.00 83.06 187 ARG A C 1
ATOM 1451 O O . ARG A 1 187 ? -4.700 -1.077 -19.102 1.00 83.06 187 ARG A O 1
ATOM 1458 N N . PHE A 1 188 ? -3.328 -2.081 -17.644 1.00 81.38 188 PHE A N 1
ATOM 1459 C CA . PHE A 1 188 ? -2.330 -1.016 -17.619 1.00 81.38 188 PHE A CA 1
ATOM 1460 C C . PHE A 1 188 ? -1.166 -1.353 -18.543 1.00 81.38 188 PHE A C 1
ATOM 1462 O O . PHE A 1 188 ? -0.273 -2.102 -18.173 1.00 81.38 188 PHE A O 1
ATOM 1469 N N . THR A 1 189 ? -1.157 -0.785 -19.745 1.00 76.06 189 THR A N 1
ATOM 1470 C CA . THR A 1 189 ? -0.081 -1.003 -20.727 1.00 76.06 189 THR A CA 1
ATOM 1471 C C . THR A 1 189 ? 1.203 -0.244 -20.399 1.00 76.06 189 THR A C 1
ATOM 1473 O O . THR A 1 189 ? 2.264 -0.623 -20.868 1.00 76.06 189 THR A O 1
ATOM 1476 N N . THR A 1 190 ? 1.124 0.804 -19.576 1.00 82.12 190 THR A N 1
ATOM 1477 C CA . THR A 1 190 ? 2.245 1.703 -19.250 1.00 82.12 190 THR A CA 1
ATOM 1478 C C . THR A 1 190 ? 2.922 1.397 -17.912 1.00 82.12 190 THR A C 1
ATOM 1480 O O . THR A 1 190 ? 3.781 2.155 -17.472 1.00 82.12 190 THR A O 1
ATOM 1483 N N . ARG A 1 191 ? 2.523 0.312 -17.234 1.00 85.38 191 ARG A N 1
ATOM 1484 C CA . ARG A 1 191 ? 3.047 -0.087 -15.912 1.00 85.38 191 ARG A CA 1
ATOM 1485 C C . ARG A 1 191 ? 3.923 -1.344 -15.962 1.00 85.38 191 ARG A C 1
ATOM 1487 O O . ARG A 1 191 ? 4.099 -1.998 -14.940 1.00 85.38 191 ARG A O 1
ATOM 1494 N N . HIS A 1 192 ? 4.430 -1.688 -17.144 1.00 86.56 192 HIS A N 1
ATOM 1495 C CA . HIS A 1 192 ? 5.304 -2.839 -17.385 1.00 86.56 192 HIS A CA 1
ATOM 1496 C C . HIS A 1 192 ? 6.447 -2.427 -18.314 1.00 86.56 192 HIS A C 1
ATOM 1498 O O . HIS A 1 192 ? 6.278 -1.500 -19.109 1.00 86.56 192 HIS A O 1
ATOM 1504 N N . LEU A 1 193 ? 7.602 -3.085 -18.194 1.00 84.25 193 LEU A N 1
ATOM 1505 C CA . LEU A 1 193 ? 8.737 -2.819 -19.087 1.00 84.25 193 LEU A CA 1
ATOM 1506 C C . LEU A 1 193 ? 8.585 -3.537 -20.433 1.00 84.25 193 LEU A C 1
ATOM 1508 O O . LEU A 1 193 ? 9.066 -3.015 -21.438 1.00 84.25 193 LEU A O 1
ATOM 1512 N N . TRP A 1 194 ? 7.912 -4.693 -20.442 1.00 79.38 194 TRP A N 1
ATOM 1513 C CA . TRP A 1 194 ? 7.704 -5.556 -21.608 1.00 79.38 194 TRP A CA 1
ATOM 1514 C C . TRP A 1 194 ? 6.254 -6.027 -21.692 1.00 79.38 194 TRP A C 1
ATOM 1516 O O . TRP A 1 194 ? 5.661 -6.272 -20.617 1.00 79.38 194 TRP A O 1
#

Foldseek 3Di:
DDDDDPQPWDWDDPPDDDDDDDDPVVVPDPPDHTDTDRDDPPPPPLVVLLVCQLVVVDPCNLVDDLVSLLSVLVVCLVRVNLVSCLVSLCSCLPPPCLVPPQRNLNSCLSSVPFVSNWVNLLSCLLPVPDLVVQLVVDPDVPPSVLSSCLSVLQSVVCVPVVQSAGFGSVCSVVDDPHRADDDPPDPDPRRHPD